Protein 5DMV (pdb70)

Secondary structure (DSSP, 8-state):
--HHHHHHHHHHHHHT-TTSSSS--GGGGB-GGG--S--EEEEEEETTTTEEEEEETTS-EEEEETTS-EEEE-TTSSEEEEE-TTS--EEEESTT--GGGHHHHHHHHHHHHHHHHS---TTTT--PPS----SS---EEEEEE-SSEEEEEETTS-EEEEETTT--EEEEETTTTEEEEE-TT--EEEEEHHHHHHH---HHHHHHHHHHHHHHHHHHHTT-SS-TT-/--B-------

Nearest PDB structures (foldseek):
  5dmv-assembly1_C  TM=1.004E+00  e=1.466E-44  Mus musculus
  4o56-assembly1_A  TM=9.670E-01  e=1.792E-39  Homo sapiens
  4dfw-assembly1_A  TM=9.869E-01  e=1.059E-38  Homo sapiens
  4e9d-assembly1_A  TM=9.774E-01  e=4.740E-38  Homo sapiens
  5j19-assembly1_A  TM=9.761E-01  e=1.439E-37  Homo sapiens

Radius of gyration: 18.11 Å; Cα contacts (8 Å, |Δi|>4): 453; chains: 2; bounding box: 36×45×62 Å

Foldseek 3Di:
DCLVLLLVLLVLLLVLQLAPDPAFDQVVQFDQVPDDLKDWFDWDAPQVAFAIKTAILQGKIKGCGNQRKIWIGDPVRWWIWIAGNVGPIDIGTPVPDDPVCVVVVVVNVVSSVVCVPDHDGQPNPDDDDDDPPDDVDWTFNDWDDDPFWIWTATPQGWIKIAGDPQRKIWIAHSVQCKIWIQGSVRDITIGRSVVSSVRGDHPVVSVVSVVVSVVSVVVCPACHDVDNVD/DPDDDDDDDD

Sequence (240 aa):
CHLSDLLQQLTSSVNASKPSERGLVRQEEAEDPACIPIFWVSKWVDYSDKYGLGYQLCDNSVGVLFNDSTRLILYNDGDSLQYIERDGTESYLTVSSHPNSLMKKITLLNYFRNYMSEHLLKAGANITPREGDELARLPYLRTWFRTRSAIILHLSNGTVQINFFQDHTKLILCPLMAAVTYINEKRDFQTYRLSLLEEYGCCKELASRLRYARTMVDKLLSSRSASNRLKLVTSIKTDVV

B-factor: mean 38.05, std 12.28, range [13.3, 100.35]

Solvent-accessible surface area: 12530 Å² total

Structure (mmCIF, N/CA/C/O backbone):
data_5DMV
#
_entry.id   5DMV
#
_cell.length_a   35.627
_cell.length_b   63.329
_cell.length_c   56.831
_cell.angle_alpha   90.00
_cell.angle_beta   97.20
_cell.angle_gamma   90.00
#
_symmetry.space_group_name_H-M   'P 1 21 1'
#
loop_
_entity.id
_entity.type
_entity.pdbx_description
1 polymer 'Serine/threonine-protein kinase PLK1'
2 polymer 'F-box only protein 43'
3 non-polymer 'NICKEL (II) ION'
4 water water
#
loop_
_atom_site.group_PDB
_atom_site.id
_atom_site.type_symbol
_atom_site.label_atom_id
_atom_site.label_alt_id
_atom_site.label_comp_id
_atom_site.label_asym_id
_atom_site.label_entity_id
_atom_site.label_seq_id
_atom_site.pdbx_PDB_ins_code
_atom_site.Cartn_x
_atom_site.Cartn_y
_atom_site.Cartn_z
_atom_site.occupancy
_atom_site.B_iso_or_equiv
_atom_site.auth_seq_id
_atom_site.auth_comp_id
_atom_site.auth_asym_id
_atom_site.auth_atom_id
_atom_site.pdbx_PDB_model_num
ATOM 1 N N . CYS A 1 6 ? 121.420 -54.691 21.322 1.00 38.07 372 CYS C N 1
ATOM 2 C CA . CYS A 1 6 ? 121.721 -53.268 21.558 1.00 53.39 372 CYS C CA 1
ATOM 3 C C . CYS A 1 6 ? 122.767 -52.843 20.537 1.00 52.34 372 CYS C C 1
ATOM 4 O O . CYS A 1 6 ? 123.436 -51.814 20.671 1.00 50.67 372 CYS C O 1
ATOM 7 N N . HIS A 1 7 ? 122.861 -53.667 19.498 1.00 47.63 373 HIS C N 1
ATOM 8 C CA . HIS A 1 7 ? 123.663 -53.404 18.325 1.00 43.32 373 HIS C CA 1
ATOM 9 C C . HIS A 1 7 ? 122.631 -53.235 17.200 1.00 45.57 373 HIS C C 1
ATOM 10 O O . HIS A 1 7 ? 122.917 -53.346 16.001 1.00 40.62 373 HIS C O 1
ATOM 17 N N . LEU A 1 8 ? 121.427 -52.884 17.629 1.00 41.82 374 LEU C N 1
ATOM 18 C CA . LEU A 1 8 ? 120.277 -52.722 16.758 1.00 43.18 374 LEU C CA 1
ATOM 19 C C . LEU A 1 8 ? 120.480 -51.587 15.781 1.00 39.82 374 LEU C C 1
ATOM 20 O O . LEU A 1 8 ? 120.055 -51.673 14.631 1.00 44.89 374 LEU C O 1
ATOM 25 N N . SER A 1 9 ? 121.105 -50.514 16.244 1.00 35.39 375 SER C N 1
ATOM 26 C CA . SER A 1 9 ? 121.357 -49.370 15.384 1.00 39.87 375 SER C CA 1
ATOM 27 C C . SER A 1 9 ? 122.272 -49.662 14.201 1.00 42.15 375 SER C C 1
ATOM 28 O O . SER A 1 9 ? 122.005 -49.231 13.081 1.00 38.89 375 SER C O 1
ATOM 31 N N . ASP A 1 10 ? 123.334 -50.418 14.445 1.00 42.35 376 ASP C N 1
ATOM 32 C CA . ASP A 1 10 ? 124.237 -50.834 13.383 1.00 38.41 376 ASP C CA 1
ATOM 33 C C . ASP A 1 10 ? 123.501 -51.747 12.384 1.00 38.38 376 ASP C C 1
ATOM 34 O O . ASP A 1 10 ? 123.680 -51.600 11.180 1.00 41.82 376 ASP C O 1
ATOM 39 N N . LEU A 1 11 ? 122.654 -52.654 12.885 1.00 36.18 377 LEU C N 1
ATOM 40 C CA . LEU A 1 11 ? 121.892 -53.577 12.042 1.00 34.46 377 LEU C CA 1
ATOM 41 C C . LEU A 1 11 ? 120.959 -52.860 11.102 1.00 40.10 377 LEU C C 1
ATOM 42 O O . LEU A 1 11 ? 120.833 -53.233 9.933 1.00 33.65 377 LEU C O 1
ATOM 47 N N . LEU A 1 12 ? 120.310 -51.838 11.636 1.00 38.80 378 LEU C N 1
ATOM 48 C CA . LEU A 1 12 ? 119.399 -51.001 10.882 1.00 38.50 378 LEU C CA 1
ATOM 49 C C . LEU A 1 12 ? 120.195 -50.322 9.759 1.00 38.84 378 LEU C C 1
ATOM 50 O O . LEU A 1 12 ? 119.746 -50.232 8.621 1.00 45.91 378 LEU C O 1
ATOM 55 N N . GLN A 1 13 ? 121.378 -49.826 10.100 1.00 38.82 379 GLN C N 1
ATOM 56 C CA . GLN A 1 13 ? 122.249 -49.161 9.135 1.00 43.98 379 GLN C CA 1
ATOM 57 C C . GLN A 1 13 ? 122.663 -50.171 8.038 1.00 42.57 379 GLN C C 1
ATOM 58 O O . GLN A 1 13 ? 122.735 -49.819 6.852 1.00 38.03 379 GLN C O 1
ATOM 61 N N . GLN A 1 14 ? 122.980 -51.401 8.445 1.00 40.53 380 GLN C N 1
ATOM 62 C CA . GLN A 1 14 ? 123.332 -52.481 7.513 1.00 35.82 380 GLN C CA 1
ATOM 63 C C . GLN A 1 14 ? 122.178 -52.909 6.582 1.00 36.63 380 GLN C C 1
ATOM 64 O O . GLN A 1 14 ? 122.363 -53.095 5.379 1.00 40.97 380 GLN C O 1
ATOM 70 N N . LEU A 1 15 ? 120.986 -53.085 7.152 1.00 39.24 381 LEU C N 1
ATOM 71 C CA . LEU A 1 15 ? 119.801 -53.481 6.380 1.00 34.77 381 LEU C CA 1
ATOM 72 C C . LEU A 1 15 ? 119.361 -52.385 5.432 1.00 36.21 381 LEU C C 1
ATOM 73 O O . LEU A 1 15 ? 118.920 -52.666 4.336 1.00 38.37 381 LEU C O 1
ATOM 78 N N . THR A 1 16 ? 119.415 -51.145 5.890 1.00 35.17 382 THR C N 1
ATOM 79 C CA . THR A 1 16 ? 119.069 -50.011 5.055 1.00 38.60 382 THR C CA 1
ATOM 80 C C . THR A 1 16 ? 119.987 -50.005 3.837 1.00 40.26 382 THR C C 1
ATOM 81 O O . THR A 1 16 ? 119.543 -49.798 2.715 1.00 43.32 382 THR C O 1
ATOM 85 N N . SER A 1 17 ? 121.269 -50.249 4.063 1.00 38.93 383 SER C N 1
ATOM 86 C CA A SER A 1 17 ? 122.267 -50.253 2.996 0.73 39.32 383 SER C CA 1
ATOM 87 C CA B SER A 1 17 ? 122.240 -50.231 2.980 0.27 38.69 383 SER C CA 1
ATOM 88 C C . SER A 1 17 ? 121.960 -51.300 1.930 1.00 41.18 383 SER C C 1
ATOM 89 O O . SER A 1 17 ? 121.898 -50.994 0.745 1.00 38.21 383 SER C O 1
ATOM 94 N N . VAL A 1 18 ? 121.722 -52.536 2.367 1.00 43.91 384 VAL C N 1
ATOM 95 C CA . VAL A 1 18 ? 121.451 -53.625 1.433 1.00 37.33 384 VAL C CA 1
ATOM 96 C C . VAL A 1 18 ? 120.135 -53.404 0.725 1.00 39.81 384 VAL C 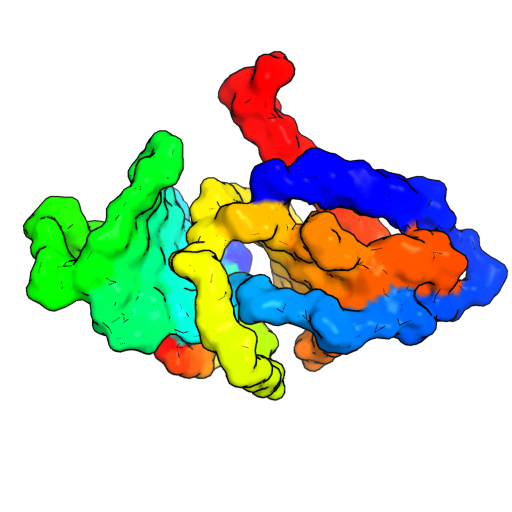C 1
ATOM 97 O O . VAL A 1 18 ? 120.032 -53.582 -0.492 1.00 42.41 384 VAL C O 1
ATOM 101 N N . ASN A 1 19 ? 119.111 -53.016 1.461 1.00 37.49 385 ASN C N 1
ATOM 102 C CA . ASN A 1 19 ? 117.847 -52.796 0.794 1.00 40.61 385 ASN C CA 1
ATOM 103 C C . ASN A 1 19 ? 117.903 -51.641 -0.217 1.00 40.70 385 ASN C C 1
ATOM 104 O O . ASN A 1 19 ? 117.317 -51.740 -1.264 1.00 45.89 385 ASN C O 1
ATOM 109 N N . ALA A 1 20 ? 118.627 -50.570 0.082 1.00 38.71 386 ALA C N 1
ATOM 110 C CA . ALA A 1 20 ? 118.712 -49.440 -0.834 1.00 37.14 386 ALA C CA 1
ATOM 111 C C . ALA A 1 20 ? 119.501 -49.793 -2.097 1.00 49.25 386 ALA C C 1
ATOM 112 O O . ALA A 1 20 ? 119.395 -49.092 -3.100 1.00 54.81 386 ALA C O 1
ATOM 114 N N . SER A 1 21 ? 120.315 -50.847 -2.052 1.00 47.04 387 SER C N 1
ATOM 115 C CA . SER A 1 21 ? 121.092 -51.250 -3.238 1.00 45.65 387 SER C CA 1
ATOM 116 C C . SER A 1 21 ? 120.278 -52.080 -4.240 1.00 48.40 387 SER C C 1
ATOM 117 O O . SER A 1 21 ? 120.742 -52.382 -5.330 1.00 47.83 387 SER C O 1
ATOM 120 N N . LYS A 1 22 ? 119.041 -52.413 -3.888 1.00 45.90 388 LYS C N 1
ATOM 121 C CA . LYS A 1 22 ? 118.210 -53.218 -4.796 1.00 49.91 388 LYS C CA 1
ATOM 122 C C . LYS A 1 22 ? 118.872 -54.493 -5.346 1.00 52.33 388 LYS C C 1
ATOM 123 O O . LYS A 1 22 ? 119.008 -54.674 -6.559 1.00 49.77 388 LYS C O 1
ATOM 129 N N . PRO A 1 23 ? 119.258 -55.402 -4.416 1.00 51.54 389 PRO C N 1
ATOM 130 C CA . PRO A 1 23 ? 120.085 -56.612 -4.566 1.00 50.11 389 PRO C CA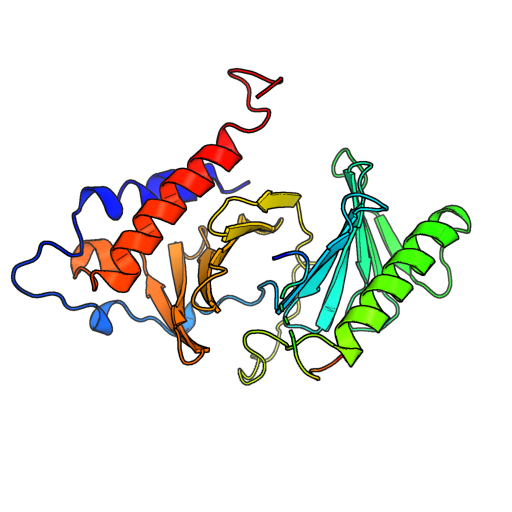 1
ATOM 131 C C . PRO A 1 23 ? 119.423 -57.564 -5.578 1.00 49.51 389 PRO C C 1
ATOM 132 O O . PRO A 1 23 ? 120.073 -58.408 -6.188 1.00 49.47 389 PRO C O 1
ATOM 136 N N . SER A 1 24 ? 118.126 -57.389 -5.792 1.00 50.84 390 SER C N 1
ATOM 137 C CA . SER A 1 24 ? 117.386 -58.295 -6.653 1.00 49.70 390 SER C CA 1
ATOM 138 C C . SER A 1 24 ? 117.171 -57.667 -8.025 1.00 45.13 390 SER C C 1
ATOM 139 O O . SER A 1 24 ? 116.578 -58.270 -8.912 1.00 46.14 390 SER C O 1
ATOM 142 N N . GLU A 1 25 ? 117.687 -56.457 -8.194 1.00 51.81 391 GLU C N 1
ATOM 143 C CA . GLU A 1 25 ? 117.440 -55.645 -9.377 1.00 56.29 391 GLU C CA 1
ATOM 144 C C . GLU A 1 25 ? 118.846 -55.453 -10.014 1.00 52.05 391 GLU C C 1
ATOM 145 O O . GLU A 1 25 ? 119.405 -54.353 -10.070 1.00 50.34 391 GLU C O 1
ATOM 151 N N . ARG A 1 26 ? 119.413 -56.559 -10.478 1.00 45.41 392 ARG C N 1
ATOM 152 C CA . ARG A 1 26 ? 120.746 -56.555 -11.048 1.00 46.93 392 ARG C CA 1
ATOM 153 C C . ARG A 1 26 ? 120.778 -57.109 -12.455 1.00 44.61 392 ARG C C 1
ATOM 154 O O . ARG A 1 26 ? 119.780 -57.626 -12.960 1.00 47.48 392 ARG C O 1
ATOM 162 N N . GLY A 1 27 ? 121.947 -57.025 -13.074 1.00 44.18 393 GLY C N 1
ATOM 163 C CA . GLY A 1 27 ? 122.091 -57.479 -14.435 1.00 39.82 393 GLY C CA 1
ATOM 164 C C . GLY A 1 27 ? 122.208 -58.951 -14.152 1.00 39.75 393 GLY C C 1
ATOM 165 O O . GLY A 1 27 ? 121.402 -59.738 -14.637 1.00 41.38 393 GLY C O 1
ATOM 166 N N . LEU A 1 28 ? 123.203 -59.334 -13.356 1.00 37.05 394 LEU C N 1
ATOM 167 C CA . LEU A 1 28 ? 123.307 -60.734 -12.991 1.00 35.27 394 LEU C CA 1
ATOM 168 C C . LEU A 1 28 ? 123.401 -60.863 -11.473 1.00 40.12 394 LEU C C 1
ATOM 169 O O . LEU A 1 28 ? 124.332 -60.363 -10.850 1.00 31.52 394 LEU C O 1
ATOM 174 N N . VAL A 1 29 ? 122.446 -61.587 -10.897 1.00 43.44 395 VAL C N 1
ATOM 175 C CA . VAL A 1 29 ? 122.429 -61.873 -9.476 1.00 31.02 395 VAL C CA 1
ATOM 176 C C . VAL A 1 29 ? 123.399 -63.012 -9.138 1.00 37.78 395 VAL C C 1
ATOM 177 O O . VAL A 1 29 ? 123.262 -64.124 -9.657 1.00 33.77 395 VAL C O 1
ATOM 181 N N . ARG A 1 30 ? 124.345 -62.745 -8.239 1.00 36.52 396 ARG C N 1
ATOM 182 C CA . ARG A 1 30 ? 125.339 -63.741 -7.843 1.00 37.62 396 ARG C CA 1
ATOM 183 C C . ARG A 1 30 ? 125.331 -64.102 -6.365 1.00 38.82 396 ARG C C 1
ATOM 184 O O . ARG A 1 30 ? 126.365 -64.066 -5.699 1.00 44.38 396 ARG C O 1
ATOM 192 N N . GLN A 1 31 ? 124.155 -64.427 -5.866 1.00 34.96 397 GLN C N 1
ATOM 193 C CA . GLN A 1 31 ? 123.946 -64.696 -4.464 1.00 39.93 397 GLN C CA 1
ATOM 194 C C . GLN A 1 31 ? 124.936 -65.728 -3.920 1.00 36.67 397 GLN C C 1
ATOM 195 O O . GLN A 1 31 ? 125.440 -65.573 -2.815 1.00 38.25 397 GLN C O 1
ATOM 201 N N . GLU A 1 32 ? 125.270 -66.740 -4.715 1.00 39.95 398 GLU C N 1
ATOM 202 C CA . GLU A 1 32 ? 126.175 -67.788 -4.241 1.00 41.23 398 GLU C CA 1
ATOM 203 C C . GLU A 1 32 ? 127.540 -67.230 -3.813 1.00 41.46 398 GLU C C 1
ATOM 204 O O . GLU A 1 32 ? 128.174 -67.762 -2.900 1.00 47.67 398 GLU C O 1
ATOM 206 N N . GLU A 1 33 ? 128.002 -66.161 -4.443 1.00 38.27 399 GLU C N 1
ATOM 207 C CA . GLU A 1 33 ? 129.301 -65.605 -4.060 1.00 44.61 399 GLU C CA 1
ATOM 208 C C . GLU A 1 33 ? 129.265 -64.858 -2.722 1.00 45.35 399 GLU C C 1
ATOM 209 O O . GLU A 1 33 ? 130.297 -64.453 -2.202 1.00 47.66 399 GLU C O 1
ATOM 215 N N . ALA A 1 34 ? 128.076 -64.639 -2.180 1.00 45.56 400 ALA C N 1
ATOM 216 C CA . ALA A 1 34 ? 127.950 -63.968 -0.894 1.00 34.75 400 ALA C CA 1
ATOM 217 C C . ALA A 1 34 ? 127.912 -64.980 0.236 1.00 34.64 400 ALA C C 1
ATOM 218 O O . ALA A 1 34 ? 127.902 -64.600 1.397 1.00 34.90 400 ALA C O 1
ATOM 220 N N . GLU A 1 35 ? 127.875 -66.270 -0.077 1.00 34.11 401 GLU C N 1
ATOM 221 C CA . GLU A 1 35 ? 127.855 -67.226 1.005 1.00 30.16 401 GLU C CA 1
ATOM 222 C C . GLU A 1 35 ? 129.150 -67.205 1.761 1.00 39.14 401 GLU C C 1
ATOM 223 O O . GLU A 1 35 ? 130.229 -67.180 1.166 1.00 46.56 401 GLU C O 1
ATOM 229 N N . ASP A 1 36 ? 129.037 -67.248 3.083 1.00 44.31 402 ASP C N 1
ATOM 230 C CA . ASP A 1 36 ? 130.193 -67.385 3.949 1.00 41.39 402 ASP C CA 1
ATOM 231 C C . ASP A 1 36 ? 129.813 -68.275 5.102 1.00 46.10 402 ASP C C 1
ATOM 232 O O . ASP A 1 36 ? 129.275 -67.796 6.089 1.00 49.38 402 ASP C O 1
ATOM 237 N N . PRO A 1 37 ? 130.131 -69.569 4.999 1.00 49.85 403 PRO C N 1
ATOM 238 C CA . PRO A 1 37 ? 129.773 -70.556 6.026 1.00 51.06 403 PRO C CA 1
ATOM 239 C C . PRO A 1 37 ? 130.487 -70.347 7.377 1.00 52.12 403 PRO C C 1
ATOM 240 O O . PRO A 1 37 ? 130.046 -70.898 8.383 1.00 50.69 403 PRO C O 1
ATOM 244 N N . ALA A 1 38 ? 131.564 -69.563 7.386 1.00 49.59 404 ALA C N 1
ATOM 245 C CA . ALA A 1 38 ? 132.315 -69.248 8.605 1.00 51.76 404 ALA C CA 1
ATOM 246 C C . ALA A 1 38 ? 131.577 -68.276 9.524 1.00 55.89 404 ALA C C 1
ATOM 247 O O . ALA A 1 38 ? 131.971 -68.068 10.677 1.00 53.03 404 ALA C O 1
ATOM 249 N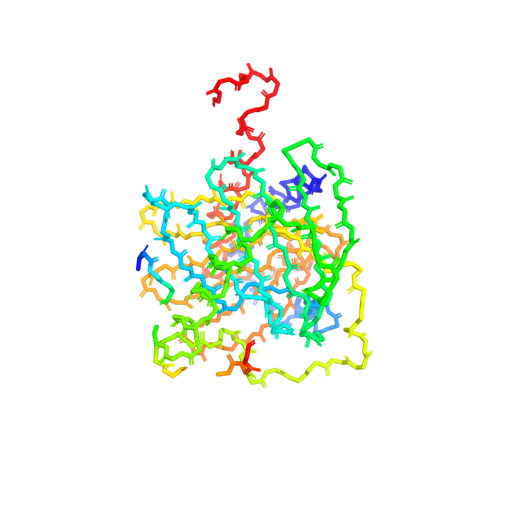 N . CYS A 1 39 ? 130.527 -67.659 8.996 1.00 53.21 405 CYS C N 1
ATOM 250 C CA . CYS A 1 39 ? 129.761 -66.661 9.731 1.00 47.91 405 CYS C CA 1
ATOM 251 C C . CYS A 1 39 ? 128.514 -67.246 10.386 1.00 44.98 405 CYS C C 1
ATOM 252 O O . CYS A 1 39 ? 127.667 -66.483 10.847 1.00 41.05 405 CYS C O 1
ATOM 255 N N . ILE A 1 40 ? 128.340 -68.569 10.333 1.00 44.15 406 ILE C N 1
ATOM 256 C CA . ILE A 1 40 ? 127.187 -69.192 10.988 1.00 42.30 406 ILE C CA 1
ATOM 257 C C . ILE A 1 40 ? 127.117 -68.769 12.467 1.00 42.94 406 ILE C C 1
ATOM 258 O O . ILE A 1 40 ? 128.123 -68.821 13.172 1.00 42.98 406 ILE C O 1
ATOM 263 N N . PRO A 1 41 ? 125.919 -68.391 12.947 1.00 43.77 407 PRO C N 1
ATOM 264 C CA . PRO A 1 41 ? 125.743 -67.972 14.344 1.00 35.06 407 PRO C CA 1
ATOM 265 C C . PRO A 1 41 ? 125.986 -69.129 15.287 1.00 32.79 407 PRO C C 1
ATOM 266 O O . PRO A 1 41 ? 125.779 -70.281 14.924 1.00 33.23 407 PRO C O 1
ATOM 270 N N . ILE A 1 42 ? 126.396 -68.815 16.502 1.00 34.59 408 ILE C N 1
ATOM 271 C CA . ILE A 1 42 ? 126.541 -69.814 17.537 1.00 33.65 408 ILE C CA 1
ATOM 272 C C . ILE A 1 42 ? 125.186 -70.094 18.121 1.00 33.20 408 ILE C C 1
ATOM 273 O O . ILE A 1 42 ? 124.842 -71.252 18.344 1.00 30.83 408 ILE C O 1
ATOM 278 N N . PHE A 1 43 ? 124.360 -69.055 18.219 1.00 34.40 409 PHE C N 1
ATOM 279 C CA . PHE A 1 43 ? 123.083 -69.217 18.879 1.00 34.40 409 PHE C CA 1
ATOM 280 C C . PHE A 1 43 ? 121.935 -68.698 18.008 1.00 31.93 409 PHE C C 1
ATOM 281 O O . PHE A 1 43 ? 122.056 -67.716 17.267 1.00 29.55 409 PHE C O 1
ATOM 289 N N . TRP A 1 44 ? 120.816 -69.403 18.108 1.00 29.49 410 TRP C N 1
ATOM 290 C CA . TRP A 1 44 ? 119.537 -68.952 17.588 1.00 31.25 410 TRP C CA 1
ATOM 291 C C . TRP A 1 44 ? 118.458 -69.638 18.407 1.00 30.21 410 TRP C C 1
ATOM 292 O O . TRP A 1 44 ? 118.779 -70.548 19.179 1.00 25.08 410 TRP C O 1
ATOM 303 N N . VAL A 1 45 ? 117.205 -69.201 18.241 1.00 23.43 411 VAL C N 1
ATOM 304 C CA . VAL A 1 45 ? 116.083 -69.787 18.944 1.00 16.84 411 VAL C CA 1
ATOM 305 C C . VAL A 1 45 ? 115.543 -71.010 18.217 1.00 24.37 411 VAL C C 1
ATOM 306 O O . VAL A 1 45 ? 115.103 -70.908 17.072 1.00 23.73 411 VAL C O 1
ATOM 310 N N . SER A 1 46 ? 115.626 -72.171 18.861 1.00 22.38 412 SER C N 1
ATOM 311 C CA . SER A 1 46 ? 115.176 -73.439 18.269 1.00 23.48 412 SER C CA 1
ATOM 312 C C . SER A 1 46 ? 113.685 -73.789 18.558 1.00 21.45 412 SER C C 1
ATOM 313 O O . SER A 1 46 ? 113.027 -74.471 17.755 1.00 22.89 412 SER C O 1
ATOM 316 N N . LYS A 1 47 ? 113.162 -73.311 19.685 1.00 21.83 413 LYS C N 1
ATOM 317 C CA . LYS A 1 47 ? 111.770 -73.535 20.077 1.00 23.52 413 LYS C CA 1
ATOM 318 C C . LYS A 1 47 ? 111.217 -72.368 20.871 1.00 23.08 413 LYS C C 1
ATOM 319 O O . LYS A 1 47 ? 111.958 -71.721 21.590 1.00 21.60 413 LYS C O 1
ATOM 325 N N . TRP A 1 48 ? 109.902 -72.144 20.773 1.00 17.42 414 TRP C N 1
ATOM 326 C CA . TRP A 1 48 ? 109.238 -71.146 21.583 1.00 17.54 414 TRP C CA 1
ATOM 327 C C . TRP A 1 48 ? 107.778 -71.493 21.893 1.00 26.52 414 TRP C C 1
ATOM 328 O O . TRP A 1 48 ? 107.113 -72.231 21.161 1.00 25.97 414 TRP C O 1
ATOM 339 N N . VAL A 1 49 ? 107.287 -70.967 23.008 1.00 24.07 415 VAL C N 1
ATOM 340 C CA . VAL A 1 49 ? 105.913 -71.180 23.428 1.00 22.60 415 VAL C CA 1
ATOM 341 C C . VAL A 1 49 ? 105.380 -69.850 23.898 1.00 23.16 415 VAL C C 1
ATOM 342 O O . VAL A 1 49 ? 105.860 -69.293 24.856 1.00 24.78 415 VAL C O 1
ATOM 346 N N . ASP A 1 50 ? 104.372 -69.340 23.229 1.00 26.40 416 ASP C N 1
ATOM 347 C CA . ASP A 1 50 ? 103.799 -68.090 23.654 1.00 23.85 416 ASP C CA 1
ATOM 348 C C . ASP A 1 50 ? 102.666 -68.367 24.623 1.00 27.95 416 ASP C C 1
ATOM 349 O O . ASP A 1 50 ? 101.541 -68.606 24.222 1.00 25.93 416 ASP C O 1
ATOM 354 N N . TYR A 1 51 ? 102.980 -68.234 25.905 1.00 28.72 417 TYR C N 1
ATOM 355 C CA . TYR A 1 51 ? 101.999 -68.337 26.957 1.00 28.34 417 TYR C CA 1
ATOM 356 C C . TYR A 1 51 ? 101.924 -66.930 27.550 1.00 27.44 417 TYR C C 1
ATOM 357 O O . TYR A 1 51 ? 101.877 -66.765 28.727 1.00 29.27 417 TYR C O 1
ATOM 366 N N . SER A 1 52 ? 101.941 -65.897 26.721 1.00 30.66 418 SER C N 1
ATOM 367 C CA . SER A 1 52 ? 101.984 -64.592 27.307 1.00 31.75 418 SER C CA 1
ATOM 368 C C . SER A 1 52 ? 100.694 -64.194 28.024 1.00 34.23 418 SER C C 1
ATOM 369 O O . SER A 1 52 ? 100.719 -63.193 28.727 1.00 40.52 418 SER C O 1
ATOM 372 N N . ASP A 1 53 ? 99.569 -64.900 27.850 1.00 39.10 419 ASP C N 1
ATOM 373 C CA . ASP A 1 53 ? 98.399 -64.566 28.684 1.00 41.81 419 ASP C CA 1
ATOM 374 C C . ASP A 1 53 ? 98.664 -64.855 30.117 1.00 40.05 419 ASP C C 1
ATOM 375 O O . ASP A 1 53 ? 98.135 -64.212 31.059 1.00 43.41 419 ASP C O 1
ATOM 380 N N . LYS A 1 54 ? 99.472 -65.893 30.263 1.00 44.32 420 LYS C N 1
ATOM 381 C CA . LYS A 1 54 ? 99.788 -66.340 31.575 1.00 45.11 420 LYS C CA 1
ATOM 382 C C . LYS A 1 54 ? 101.260 -66.698 31.807 1.00 43.55 420 LYS C C 1
ATOM 383 O O . LYS A 1 54 ? 101.753 -67.575 31.096 1.00 43.28 420 LYS C O 1
ATOM 389 N N . TYR A 1 55 ? 102.011 -65.987 32.618 1.00 36.88 421 TYR C N 1
ATOM 390 C CA . TYR A 1 55 ? 103.446 -66.138 32.812 1.00 38.74 421 TYR C CA 1
ATOM 391 C C . TYR A 1 55 ? 104.472 -65.566 31.802 1.00 34.84 421 TYR C C 1
ATOM 392 O O . TYR A 1 55 ? 105.333 -64.775 32.202 1.00 32.84 421 TYR C O 1
ATOM 401 N N . GLY A 1 56 ? 104.380 -65.872 30.500 1.00 33.41 422 GLY C N 1
ATOM 402 C CA . GLY A 1 56 ? 105.379 -65.318 29.582 1.00 27.36 422 GLY C CA 1
ATOM 403 C C . GLY A 1 56 ? 105.700 -66.119 28.323 1.00 26.43 422 GLY C C 1
ATOM 404 O O . GLY A 1 56 ? 104.944 -66.981 27.885 1.00 34.51 422 GLY C O 1
ATOM 405 N N . LEU A 1 57 ? 106.866 -65.829 27.749 1.00 26.70 423 LEU C N 1
ATOM 406 C CA . LEU A 1 57 ? 107.336 -66.459 26.517 1.00 20.67 423 LEU C CA 1
ATOM 407 C C . LEU A 1 57 ? 108.465 -67.424 26.823 1.00 20.54 423 LEU C C 1
ATOM 408 O O . LEU A 1 57 ? 109.540 -67.011 27.260 1.00 27.15 423 LEU C O 1
ATOM 413 N N . GLY A 1 58 ? 108.254 -68.713 26.589 1.00 18.74 424 GLY C N 1
ATOM 414 C CA . GLY A 1 58 ? 109.331 -69.669 26.803 1.00 17.75 424 GLY C CA 1
ATOM 415 C C . GLY A 1 58 ? 110.030 -70.045 25.522 1.00 25.42 424 GLY C C 1
ATOM 416 O O . GLY A 1 58 ? 109.413 -70.057 24.445 1.00 22.30 424 GLY C O 1
ATOM 417 N N . TYR A 1 59 ? 111.334 -70.271 25.602 1.00 26.66 425 TYR C N 1
ATOM 418 C CA . TYR A 1 59 ? 112.099 -70.622 24.399 1.00 20.48 425 TYR C CA 1
ATOM 419 C C . TYR A 1 59 ? 113.299 -71.516 24.709 1.00 20.25 425 TYR C C 1
ATOM 420 O O . TYR A 1 59 ? 113.832 -71.507 25.804 1.00 23.31 425 TYR C O 1
ATOM 429 N N . GLN A 1 60 ? 113.749 -72.241 23.706 1.00 24.18 426 GLN C N 1
ATOM 430 C CA . GLN A 1 60 ? 114.959 -73.052 23.756 1.00 22.29 426 GLN C CA 1
ATOM 431 C C . GLN A 1 60 ? 115.922 -72.524 22.763 1.00 25.34 426 GLN C C 1
ATOM 432 O O . GLN A 1 60 ? 115.506 -72.099 21.684 1.00 25.57 426 GLN C O 1
ATOM 438 N N . LEU A 1 61 ? 117.189 -72.436 23.161 1.00 28.04 427 LEU C N 1
ATOM 439 C CA . LEU A 1 61 ? 118.249 -72.100 22.223 1.00 24.88 427 LEU C CA 1
ATOM 440 C C . LEU A 1 61 ? 118.823 -73.391 21.643 1.00 23.69 427 LEU C C 1
ATOM 441 O O . LEU A 1 61 ? 118.701 -74.466 22.241 1.00 23.57 427 LEU C O 1
ATOM 446 N N . CYS A 1 62 ? 119.505 -73.260 20.512 1.00 20.26 428 CYS C N 1
ATOM 447 C CA . CYS A 1 62 ? 119.998 -74.406 19.756 1.00 26.92 428 CYS C CA 1
ATOM 448 C C . CYS A 1 62 ? 121.006 -75.284 20.505 1.00 29.13 428 CYS C C 1
ATOM 449 O O . CYS A 1 62 ? 121.212 -76.447 20.153 1.00 34.30 428 CYS C O 1
ATOM 452 N N . ASP A 1 63 ? 121.589 -74.736 21.564 1.00 26.75 429 ASP C N 1
ATOM 453 C CA . ASP A 1 63 ? 122.538 -75.462 22.409 1.00 29.81 429 ASP C CA 1
ATOM 454 C C . ASP A 1 63 ? 121.791 -76.194 23.556 1.00 31.38 429 ASP C C 1
ATOM 455 O O . ASP A 1 63 ? 122.402 -76.546 24.561 1.00 29.19 429 ASP C O 1
ATOM 460 N N . ASN A 1 64 ? 120.465 -76.278 23.456 1.00 31.70 430 ASN C N 1
ATOM 461 C CA . ASN A 1 64 ? 119.602 -76.939 24.441 1.00 31.67 430 ASN C CA 1
ATOM 462 C C . ASN A 1 64 ? 119.379 -76.218 25.756 1.00 30.15 430 ASN C C 1
ATOM 463 O O . ASN A 1 64 ? 118.697 -76.729 26.631 1.00 32.48 430 ASN C O 1
ATOM 468 N N . SER A 1 65 ? 119.878 -75.007 25.887 1.00 30.62 431 SER C N 1
ATOM 469 C CA . SER A 1 65 ? 119.523 -74.225 27.044 1.00 27.79 431 SER C CA 1
ATOM 470 C C . SER A 1 65 ? 118.100 -73.710 26.889 1.00 26.59 431 SER C C 1
ATOM 471 O O . SER A 1 65 ? 117.616 -73.596 25.789 1.00 26.23 431 SER C O 1
ATOM 474 N N . VAL A 1 66 ? 117.448 -73.335 27.984 1.00 28.58 432 VAL C N 1
ATOM 475 C CA . VAL A 1 66 ? 116.074 -72.858 27.878 1.00 22.07 432 VAL C CA 1
ATOM 476 C C . VAL A 1 66 ? 115.940 -71.536 28.624 1.00 23.30 432 VAL C C 1
ATOM 477 O O . VAL A 1 66 ? 116.691 -71.226 29.538 1.00 24.11 432 VAL C O 1
ATOM 481 N N . GLY A 1 67 ? 114.981 -70.742 28.215 1.00 20.10 433 GLY C N 1
ATOM 482 C CA . GLY A 1 67 ? 114.728 -69.489 28.880 1.00 25.03 433 GLY C CA 1
ATOM 483 C C . GLY A 1 67 ? 113.259 -69.154 28.927 1.00 22.88 433 GLY C C 1
ATOM 484 O O . GLY A 1 67 ? 112.472 -69.787 28.234 1.00 24.06 433 GLY C O 1
ATOM 485 N N . VAL A 1 68 ? 112.892 -68.233 29.815 1.00 24.23 434 VAL C N 1
ATOM 486 C CA . VAL A 1 68 ? 111.543 -67.649 29.864 1.00 20.71 434 VAL C CA 1
ATOM 487 C C . VAL A 1 68 ? 111.669 -66.153 30.046 1.00 20.69 434 VAL C C 1
ATOM 488 O O . VAL A 1 68 ? 112.420 -65.708 30.892 1.00 21.85 434 VAL C O 1
ATOM 492 N N . LEU A 1 69 ? 110.976 -65.376 29.222 1.00 21.80 435 LEU C N 1
ATOM 493 C CA . LEU A 1 69 ? 110.820 -63.960 29.494 1.00 18.49 435 LEU C CA 1
ATOM 494 C C . LEU A 1 69 ? 109.444 -63.820 30.113 1.00 23.18 435 LEU C C 1
ATOM 495 O O . LEU A 1 69 ? 108.422 -63.836 29.431 1.00 26.30 435 LEU C O 1
ATOM 500 N N . PHE A 1 70 ? 109.420 -63.650 31.422 1.00 22.47 436 PHE C N 1
ATOM 501 C CA . PHE A 1 70 ? 108.162 -63.603 32.115 1.00 26.80 436 PHE C CA 1
ATOM 502 C C . PHE A 1 70 ? 107.515 -62.277 31.820 1.00 31.86 436 PHE C C 1
ATOM 503 O O . PHE A 1 70 ? 108.157 -61.334 31.339 1.00 28.96 436 PHE C O 1
ATOM 511 N N . ASN A 1 71 ? 106.222 -62.237 32.080 1.00 27.97 437 ASN C N 1
ATOM 512 C CA . ASN A 1 71 ? 105.416 -61.055 31.870 1.00 30.56 437 ASN C CA 1
ATOM 513 C C . ASN A 1 71 ? 105.839 -59.868 32.727 1.00 33.25 437 ASN C C 1
ATOM 514 O O . ASN A 1 71 ? 105.573 -58.719 32.376 1.00 31.88 437 ASN C O 1
ATOM 519 N N . ASP A 1 72 ? 106.556 -60.127 33.817 1.00 33.40 438 ASP C N 1
ATOM 520 C CA . ASP A 1 72 ? 106.979 -59.018 34.654 1.00 35.82 438 ASP C CA 1
ATOM 521 C C . ASP A 1 72 ? 108.334 -58.497 34.165 1.00 29.65 438 ASP C C 1
ATOM 522 O O . ASP A 1 72 ? 108.953 -57.687 34.830 1.00 38.76 438 ASP C O 1
ATOM 527 N N . SER A 1 73 ? 108.730 -58.895 32.957 1.00 33.40 439 SER C N 1
ATOM 528 C CA . SER A 1 73 ? 109.987 -58.457 32.333 1.00 32.54 439 SER C CA 1
ATOM 529 C C . SER A 1 73 ? 111.271 -58.928 33.036 1.00 29.44 439 SER C C 1
ATOM 530 O O . SER A 1 73 ? 112.314 -58.305 32.939 1.00 33.38 439 SER C O 1
ATOM 533 N N . THR A 1 74 ? 111.175 -59.975 33.823 1.00 28.03 440 THR C N 1
ATOM 534 C CA . THR A 1 74 ? 112.369 -60.617 34.328 1.00 32.25 440 THR C CA 1
ATOM 535 C C . THR A 1 74 ? 112.675 -61.822 33.454 1.00 23.02 440 THR C C 1
ATOM 536 O O . THR A 1 74 ? 111.802 -62.325 32.784 1.00 26.14 440 THR C O 1
ATOM 540 N N . ARG A 1 75 ? 113.892 -62.342 33.513 1.00 18.72 441 ARG C N 1
ATOM 541 C CA . ARG A 1 75 ? 114.261 -63.402 32.611 1.00 20.33 441 ARG C CA 1
ATOM 542 C C . ARG A 1 75 ? 114.942 -64.458 33.438 1.00 17.53 441 ARG C C 1
ATOM 543 O O . ARG A 1 75 ? 115.724 -64.151 34.337 1.00 26.58 441 ARG C O 1
ATOM 551 N N . LEU A 1 76 ? 114.660 -65.707 33.126 1.00 13.86 442 LEU C N 1
ATOM 552 C CA . LEU A 1 76 ? 115.315 -66.841 33.768 1.00 20.23 442 LEU C CA 1
ATOM 553 C C . LEU A 1 76 ? 115.866 -67.763 32.736 1.00 26.27 442 LEU C C 1
ATOM 554 O O . LEU A 1 76 ? 115.127 -68.193 31.833 1.00 30.62 442 LEU C O 1
ATOM 559 N N . ILE A 1 77 ? 117.144 -68.097 32.888 1.00 18.62 443 ILE C N 1
ATOM 560 C CA . ILE A 1 77 ? 117.828 -68.945 31.919 1.00 22.56 443 ILE C CA 1
ATOM 561 C C . ILE A 1 77 ? 118.406 -70.209 32.536 1.00 25.32 443 ILE C C 1
ATOM 562 O O . ILE A 1 77 ? 119.014 -70.136 33.598 1.00 34.67 443 ILE C O 1
ATOM 567 N N . LEU A 1 78 ? 118.061 -71.373 32.015 1.00 24.29 444 LEU C N 1
ATOM 568 C CA . LEU A 1 78 ? 118.694 -72.593 32.491 1.00 22.51 444 LEU C CA 1
ATOM 569 C C . LEU A 1 78 ? 119.734 -73.116 31.467 1.00 27.53 444 LEU C C 1
ATOM 570 O O . LEU A 1 78 ? 119.385 -73.427 30.313 1.00 26.20 444 LEU C O 1
ATOM 575 N N . TYR A 1 79 ? 121.013 -73.142 31.850 1.00 30.22 445 TYR C N 1
ATOM 576 C CA . TYR A 1 79 ? 122.055 -73.660 30.953 1.00 25.30 445 TYR C CA 1
ATOM 577 C C . TYR A 1 79 ? 121.904 -75.137 30.729 1.00 28.59 445 TYR C C 1
ATOM 578 O O . TYR A 1 79 ? 121.187 -75.814 31.469 1.00 31.77 445 TYR C O 1
ATOM 587 N N . ASN A 1 80 ? 122.569 -75.615 29.683 1.00 32.20 446 ASN C N 1
ATOM 588 C CA . ASN A 1 80 ? 122.459 -76.994 29.260 1.00 28.46 446 ASN C CA 1
ATOM 589 C C . ASN A 1 80 ? 123.198 -77.939 30.191 1.00 28.47 446 ASN C C 1
ATOM 590 O O . ASN A 1 80 ? 123.158 -79.157 30.020 1.00 30.73 446 ASN C O 1
ATOM 595 N N . ASP A 1 81 ? 123.893 -77.384 31.179 1.00 37.79 447 ASP C N 1
ATOM 596 C CA . ASP A 1 81 ? 124.513 -78.234 32.196 1.00 34.46 447 ASP C CA 1
ATOM 597 C C . ASP A 1 81 ? 123.493 -78.775 33.187 1.00 33.48 447 ASP C C 1
ATOM 598 O O . ASP A 1 81 ? 123.817 -79.603 34.026 1.00 40.29 447 ASP C O 1
ATOM 603 N N . GLY A 1 82 ? 122.269 -78.266 33.131 1.00 36.00 448 GLY C N 1
ATOM 604 C CA . GLY A 1 82 ? 121.215 -78.844 33.934 1.00 37.92 448 GLY C CA 1
ATOM 605 C C . GLY A 1 82 ? 121.240 -78.319 35.345 1.00 36.70 448 GLY C C 1
ATOM 606 O O . GLY A 1 82 ? 120.502 -78.794 36.193 1.00 39.41 448 GLY C O 1
ATOM 607 N N . ASP A 1 83 ? 122.104 -77.345 35.601 1.00 39.51 449 ASP C N 1
ATOM 608 C CA . ASP A 1 83 ? 122.233 -76.830 36.942 1.00 32.83 449 ASP C CA 1
ATOM 609 C C . ASP A 1 83 ? 122.404 -75.324 37.035 1.00 32.74 449 ASP C C 1
ATOM 610 O O . ASP A 1 83 ? 121.904 -74.703 37.961 1.00 41.12 449 ASP C O 1
ATOM 615 N N . SER A 1 84 ? 123.148 -74.741 36.115 1.00 28.96 450 SER C N 1
ATOM 616 C CA . SER A 1 84 ? 123.406 -73.295 36.114 1.00 26.72 450 SER C CA 1
ATOM 617 C C . SER A 1 84 ? 122.211 -72.397 35.725 1.00 28.52 450 SER C C 1
ATOM 618 O O . SER A 1 84 ? 121.500 -72.672 34.749 1.00 26.15 450 SER C O 1
ATOM 621 N N . LEU A 1 85 ? 121.972 -71.342 36.498 1.00 22.68 451 LEU C N 1
ATOM 622 C CA . LEU A 1 85 ? 120.834 -70.477 36.253 1.00 27.13 451 LEU C CA 1
ATOM 623 C C . LEU A 1 85 ? 121.333 -69.073 36.091 1.00 26.61 451 LEU C C 1
ATOM 624 O O . LEU A 1 85 ? 122.257 -68.657 36.789 1.00 32.20 451 LEU C O 1
ATOM 629 N N . GLN A 1 86 ? 120.743 -68.333 35.165 1.00 27.57 452 GLN C N 1
ATOM 630 C CA . GLN A 1 86 ? 120.960 -66.903 35.139 1.00 29.05 452 GLN C CA 1
ATOM 631 C C . GLN A 1 86 ? 119.624 -66.208 35.320 1.00 24.42 452 GLN C C 1
ATOM 632 O O . GLN A 1 86 ? 118.629 -66.562 34.688 1.00 25.52 452 GLN C O 1
ATOM 638 N N . TYR A 1 87 ? 119.573 -65.266 36.235 1.00 22.96 453 TYR C N 1
ATOM 639 C CA . TYR A 1 87 ? 118.360 -64.516 36.385 1.00 24.15 453 TYR C CA 1
ATOM 640 C C . TYR A 1 87 ? 118.719 -63.099 35.992 1.00 21.64 453 TYR C C 1
ATOM 641 O O . TYR A 1 87 ? 119.687 -62.560 36.478 1.00 28.01 453 TYR C O 1
ATOM 650 N N . ILE A 1 88 ? 117.879 -62.466 35.203 1.00 18.10 454 ILE C N 1
ATOM 651 C CA . ILE A 1 88 ? 118.078 -61.102 34.758 1.00 21.15 454 ILE C CA 1
ATOM 652 C C . ILE A 1 88 ? 116.874 -60.324 35.185 1.00 28.92 454 ILE C C 1
ATOM 653 O O . ILE A 1 88 ? 115.748 -60.680 34.843 1.00 31.38 454 ILE C O 1
ATOM 658 N N . GLU A 1 89 ? 117.095 -59.344 36.040 1.00 32.46 455 GLU C N 1
ATOM 659 C CA . GLU A 1 89 ? 116.030 -58.513 36.560 1.00 32.91 455 GLU C CA 1
ATOM 660 C C . GLU A 1 89 ? 115.560 -57.568 35.481 1.00 37.49 455 GLU C C 1
ATOM 661 O O . GLU A 1 89 ? 116.122 -57.538 34.390 1.00 42.10 455 GLU C O 1
ATOM 667 N N . ARG A 1 90 ? 114.544 -56.774 35.792 1.00 40.45 456 ARG C N 1
ATOM 668 C CA . ARG A 1 90 ? 11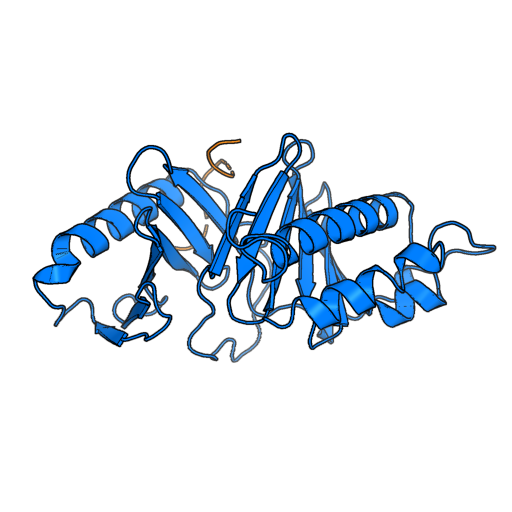4.018 -55.811 34.835 1.00 38.34 456 ARG C CA 1
ATOM 669 C C . ARG A 1 90 ? 115.104 -54.825 34.406 1.00 49.16 456 ARG C C 1
ATOM 670 O O . ARG A 1 90 ? 115.187 -54.456 33.236 1.00 54.11 456 ARG C O 1
ATOM 672 N N . ASP A 1 91 ? 115.910 -54.362 35.354 1.00 49.04 457 ASP C N 1
ATOM 673 C CA . ASP A 1 91 ? 116.954 -53.401 35.030 1.00 48.35 457 ASP C CA 1
ATOM 674 C C . ASP A 1 91 ? 118.176 -54.003 34.346 1.00 50.03 457 ASP C C 1
ATOM 675 O O . ASP A 1 91 ? 119.087 -53.252 33.984 1.00 52.60 457 ASP C O 1
ATOM 680 N N . GLY A 1 92 ? 118.234 -55.317 34.126 1.00 47.93 458 GLY C N 1
ATOM 681 C CA . GLY A 1 92 ? 119.406 -55.741 33.399 1.00 46.98 458 GLY C CA 1
ATOM 682 C C . GLY A 1 92 ? 120.506 -56.259 34.312 1.00 52.54 458 GLY C C 1
ATOM 683 O O . GLY A 1 92 ? 121.522 -56.737 33.805 1.00 59.83 458 GLY C O 1
ATOM 684 N N . THR A 1 93 ? 120.303 -56.252 35.633 1.00 41.01 459 THR C N 1
ATOM 685 C CA . THR A 1 93 ? 121.387 -56.664 36.558 1.00 49.08 459 THR C CA 1
ATOM 686 C C . THR A 1 93 ? 122.024 -58.067 36.484 1.00 49.33 459 THR C C 1
ATOM 687 O O . THR A 1 93 ? 123.252 -58.174 36.636 1.00 61.61 459 THR C O 1
ATOM 691 N N . GLU A 1 94 ? 121.262 -59.111 36.218 1.00 36.71 460 GLU C N 1
ATOM 692 C CA . GLU A 1 94 ? 121.809 -60.483 36.134 1.00 39.89 460 GLU C CA 1
ATOM 693 C C . GLU A 1 94 ? 122.495 -61.120 37.342 1.00 41.25 460 GLU C C 1
ATOM 694 O O . GLU A 1 94 ? 123.443 -60.592 37.911 1.00 41.32 460 GLU C O 1
ATOM 700 N N . SER A 1 95 ? 121.953 -62.246 37.764 1.00 29.76 461 SER C N 1
ATOM 701 C CA . SER A 1 95 ? 122.515 -63.006 38.847 1.00 29.95 461 SER C CA 1
ATOM 702 C C . SER A 1 95 ? 122.855 -64.371 38.292 1.00 32.30 461 SER C C 1
ATOM 703 O O . SER A 1 95 ? 122.137 -64.870 37.438 1.00 33.94 461 SER C O 1
ATOM 706 N N . TYR A 1 96 ? 123.856 -65.033 38.831 1.00 34.84 462 TYR C N 1
ATOM 707 C CA . TYR A 1 96 ? 124.169 -66.345 38.349 1.00 36.41 462 TYR C CA 1
ATOM 708 C C . TYR A 1 96 ? 124.027 -67.263 39.548 1.00 30.66 462 TYR C C 1
ATOM 709 O O . TYR A 1 96 ? 124.491 -66.943 40.636 1.00 32.33 462 TYR C O 1
ATOM 718 N N . LEU A 1 97 ? 123.448 -68.438 39.342 1.00 23.66 463 LEU C N 1
ATOM 719 C CA . LEU A 1 97 ? 123.134 -69.258 40.502 1.00 27.36 463 LEU C CA 1
ATOM 720 C C . LEU A 1 97 ? 122.960 -70.689 40.117 1.00 30.35 463 LEU C C 1
ATOM 721 O O . LEU A 1 97 ? 123.159 -71.039 38.971 1.00 31.65 463 LEU C O 1
ATOM 726 N N . THR A 1 98 ? 122.493 -71.532 41.029 1.00 33.66 464 THR C N 1
ATOM 727 C CA . THR A 1 98 ? 122.217 -72.853 40.508 1.00 34.72 464 THR C CA 1
ATOM 728 C C . THR A 1 98 ? 120.897 -73.339 41.018 1.00 33.02 464 THR C C 1
ATOM 729 O O . THR A 1 98 ? 120.349 -72.787 41.957 1.00 36.34 464 THR C O 1
ATOM 733 N N . VAL A 1 99 ? 120.395 -74.373 40.371 1.00 35.49 465 VAL C N 1
ATOM 734 C CA . VAL A 1 99 ? 119.192 -75.099 40.717 1.00 38.06 465 VAL C CA 1
ATOM 735 C C . VAL A 1 99 ? 119.311 -75.826 42.047 1.00 39.30 465 VAL C C 1
ATOM 736 O O . VAL A 1 99 ? 118.352 -75.915 42.787 1.00 46.53 465 VAL C O 1
ATOM 740 N N . SER A 1 100 ? 120.506 -76.301 42.384 1.00 37.81 466 SER C N 1
ATOM 741 C CA . SER A 1 100 ? 120.654 -77.084 43.610 1.00 44.66 466 SER C CA 1
ATOM 742 C C . SER A 1 100 ? 120.697 -76.187 44.839 1.00 49.64 466 SER C C 1
ATOM 743 O O . SER A 1 100 ? 120.289 -76.609 45.923 1.00 55.75 466 SER C O 1
ATOM 746 N N . SER A 1 101 ? 121.220 -74.983 44.713 1.00 44.93 467 SER C N 1
ATOM 747 C CA . SER A 1 101 ? 121.329 -74.139 45.875 1.00 38.19 467 SER C CA 1
ATOM 748 C C . SER A 1 101 ? 120.540 -72.859 45.566 1.00 43.04 467 SER C C 1
ATOM 749 O O . SER A 1 101 ? 121.016 -71.774 45.901 1.00 40.32 467 SER C O 1
ATOM 752 N N . HIS A 1 102 ? 119.331 -72.964 44.974 1.00 42.65 468 HIS C N 1
ATOM 753 C CA . HIS A 1 102 ? 118.644 -71.726 44.539 1.00 38.46 468 HIS C CA 1
ATOM 754 C C . HIS A 1 102 ? 117.888 -71.054 45.675 1.00 40.77 468 HIS C C 1
ATOM 755 O O . HIS A 1 102 ? 117.425 -71.731 46.602 1.00 37.51 468 HIS C O 1
ATOM 762 N N . PRO A 1 103 ? 117.675 -69.730 45.553 1.00 39.99 469 PRO C N 1
ATOM 763 C CA . PRO A 1 103 ? 116.853 -69.015 46.526 1.00 32.26 469 PRO C CA 1
ATOM 764 C C . PRO A 1 103 ? 115.447 -69.532 46.501 1.00 40.32 469 PRO C C 1
ATOM 765 O O . PRO A 1 103 ? 114.953 -69.882 45.422 1.00 37.34 469 PRO C O 1
ATOM 769 N N . ASN A 1 104 ? 114.813 -69.586 47.662 1.00 42.84 470 ASN C N 1
ATOM 770 C CA . ASN A 1 104 ? 113.450 -70.049 47.732 1.00 44.64 470 ASN C CA 1
ATOM 771 C C . ASN A 1 104 ? 112.565 -69.126 46.888 1.00 41.17 470 ASN C C 1
ATOM 772 O O . ASN A 1 104 ? 111.548 -69.552 46.355 1.00 39.14 470 ASN C O 1
ATOM 777 N N . SER A 1 105 ? 112.992 -67.867 46.751 1.00 39.62 471 SER C N 1
ATOM 778 C CA . SER A 1 105 ? 112.261 -66.846 45.980 1.00 34.68 471 SER C CA 1
ATOM 779 C C . SER A 1 105 ? 112.085 -67.116 44.478 1.00 34.02 471 SER C C 1
ATOM 780 O O . SER A 1 105 ? 111.332 -66.409 43.833 1.00 27.94 471 SER C O 1
ATOM 783 N N . LEU A 1 106 ? 112.899 -68.008 43.908 1.00 36.60 472 LEU C N 1
ATOM 784 C CA . LEU A 1 106 ? 112.815 -68.321 42.479 1.00 34.35 472 LEU C CA 1
ATOM 785 C C . LEU A 1 106 ? 112.087 -69.640 42.262 1.00 35.56 472 LEU C C 1
ATOM 786 O O . LEU A 1 106 ? 112.028 -70.124 41.138 1.00 40.05 472 LEU C O 1
ATOM 791 N N . MET A 1 107 ? 111.533 -70.215 43.327 1.00 30.24 473 MET C N 1
ATOM 792 C CA . MET A 1 107 ? 110.835 -71.503 43.273 1.00 35.09 473 MET C CA 1
ATOM 793 C C . MET A 1 107 ? 109.707 -71.423 42.216 1.00 35.34 473 MET C C 1
ATOM 794 O O . MET A 1 107 ? 109.522 -72.352 41.434 1.00 37.75 473 MET C O 1
ATOM 799 N N . LYS A 1 108 ? 108.913 -70.361 42.230 1.00 36.89 474 LYS C N 1
ATOM 800 C CA . LYS A 1 108 ? 107.818 -70.272 41.283 1.00 39.71 474 LYS C CA 1
ATOM 801 C C . LYS A 1 108 ? 108.296 -70.226 39.859 1.00 33.16 474 LYS C C 1
ATOM 802 O O . LYS A 1 108 ? 107.859 -70.998 39.030 1.00 30.20 474 LYS C O 1
ATOM 808 N N . LYS A 1 109 ? 109.258 -69.340 39.638 1.00 29.60 475 LYS C N 1
ATOM 809 C CA . LYS A 1 109 ? 109.821 -69.104 38.319 1.00 26.58 475 LYS C CA 1
ATOM 810 C C . LYS A 1 109 ? 110.588 -70.304 37.771 1.00 27.59 475 LYS C C 1
ATOM 811 O O . LYS A 1 109 ? 110.564 -70.554 36.567 1.00 25.68 475 LYS C O 1
ATOM 817 N N . ILE A 1 110 ? 111.333 -70.993 38.621 1.00 25.85 476 ILE C N 1
ATOM 818 C CA . ILE A 1 110 ? 112.018 -72.202 38.195 1.00 26.84 476 ILE C CA 1
ATOM 819 C C . ILE A 1 110 ? 111.013 -73.305 37.840 1.00 27.05 476 ILE C C 1
ATOM 820 O O . ILE A 1 110 ? 111.187 -74.026 36.868 1.00 30.07 476 ILE C O 1
ATOM 825 N N . THR A 1 111 ? 109.963 -73.438 38.642 1.00 24.63 477 THR C N 1
ATOM 826 C CA . THR A 1 111 ? 108.908 -74.406 38.371 1.00 22.20 477 THR C CA 1
ATOM 827 C C . THR A 1 111 ? 108.253 -74.107 37.001 1.00 29.51 477 THR C C 1
ATOM 828 O O . THR A 1 111 ? 107.953 -75.015 36.232 1.00 31.88 477 THR C O 1
ATOM 832 N N . LEU A 1 112 ? 107.981 -72.835 36.725 1.00 27.09 478 LEU C N 1
ATOM 833 C CA . LEU A 1 112 ? 107.430 -72.424 35.436 1.00 28.53 478 LEU C CA 1
ATOM 834 C C . LEU A 1 112 ? 108.374 -72.767 34.276 1.00 26.35 478 LEU C C 1
ATOM 835 O O . LEU A 1 112 ? 107.935 -73.235 33.229 1.00 26.92 478 LEU C O 1
ATOM 840 N N . LEU A 1 113 ? 109.665 -72.502 34.461 1.00 27.27 479 LEU C N 1
ATOM 841 C CA . LEU A 1 113 ? 110.629 -72.827 33.432 1.00 30.52 479 LEU C CA 1
ATOM 842 C C . LEU A 1 113 ? 110.562 -74.313 33.150 1.00 34.12 479 LEU C C 1
ATOM 843 O O . LEU A 1 113 ? 110.667 -74.728 31.989 1.00 31.89 479 LEU C O 1
ATOM 848 N N . ASN A 1 114 ? 110.458 -75.105 34.218 1.00 28.38 480 ASN C N 1
ATOM 849 C CA . ASN A 1 114 ? 110.309 -76.553 34.102 1.00 32.82 480 ASN C CA 1
ATOM 850 C C . ASN A 1 114 ? 109.079 -76.960 33.275 1.00 37.12 480 ASN C C 1
ATOM 851 O O . ASN A 1 114 ? 109.157 -77.844 32.415 1.00 38.13 480 ASN C O 1
ATOM 856 N N . TYR A 1 115 ? 107.947 -76.312 33.547 1.00 28.31 481 TYR C N 1
ATOM 857 C CA . TYR A 1 115 ? 106.705 -76.600 32.834 1.00 30.14 481 TYR C CA 1
ATOM 858 C C . TYR A 1 115 ? 106.892 -76.301 31.327 1.00 24.72 481 TYR C C 1
ATOM 859 O O . TYR A 1 115 ? 106.629 -77.148 30.488 1.00 24.29 481 TYR C O 1
ATOM 868 N N . PHE A 1 116 ? 107.453 -75.140 31.006 1.00 25.83 482 PHE C N 1
ATOM 869 C CA . PHE A 1 116 ? 107.769 -74.762 29.621 1.00 26.13 482 PHE C CA 1
ATOM 870 C C . PHE A 1 116 ? 108.698 -75.805 28.965 1.00 25.04 482 PHE C C 1
ATOM 871 O O . PHE A 1 116 ? 108.498 -76.205 27.826 1.00 28.00 482 PHE C O 1
ATOM 879 N N . ARG A 1 117 ? 109.733 -76.200 29.681 1.00 29.77 483 ARG C N 1
ATOM 880 C CA . ARG A 1 117 ? 110.744 -77.150 29.213 1.00 28.65 483 ARG C CA 1
ATOM 881 C C . ARG A 1 117 ? 110.043 -78.477 28.806 1.00 31.54 483 ARG C C 1
ATOM 882 O O . ARG A 1 117 ? 110.308 -79.003 27.719 1.00 32.75 483 ARG C O 1
ATOM 890 N N . ASN A 1 118 ? 109.197 -79.034 29.679 1.00 34.13 484 ASN C N 1
ATOM 891 C CA . ASN A 1 118 ? 108.456 -80.292 29.417 1.00 34.76 484 ASN C CA 1
ATOM 892 C C . ASN A 1 118 ? 107.499 -80.210 28.208 1.00 35.17 484 ASN C C 1
ATOM 893 O O . ASN A 1 118 ? 107.402 -81.149 27.408 1.00 37.97 484 ASN C O 1
ATOM 898 N N . TYR A 1 119 ? 106.817 -79.085 28.064 1.00 26.90 485 TYR C N 1
ATOM 899 C CA . TYR A 1 119 ? 105.949 -78.905 26.925 1.00 31.28 485 TYR C CA 1
ATOM 900 C C . TYR A 1 119 ? 106.745 -79.000 25.636 1.00 33.84 485 TYR C C 1
ATOM 901 O O . TYR A 1 119 ? 106.281 -79.609 24.683 1.00 37.03 485 TYR C O 1
ATOM 910 N N . MET A 1 120 ? 107.926 -78.390 25.616 1.00 29.49 486 MET C N 1
ATOM 911 C CA . MET A 1 120 ? 108.777 -78.335 24.428 1.00 26.65 486 MET C CA 1
ATOM 912 C C . MET A 1 120 ? 109.653 -79.506 24.090 1.00 26.24 486 MET C C 1
ATOM 913 O O . MET A 1 120 ? 110.145 -79.571 22.994 1.00 33.06 486 MET C O 1
ATOM 918 N N . SER A 1 121 ? 109.717 -80.513 24.931 1.00 34.24 487 SER C N 1
ATOM 919 C CA . SER A 1 121 ? 110.496 -81.697 24.591 1.00 36.67 487 SER C CA 1
ATOM 920 C C . SER A 1 121 ? 109.643 -82.735 23.933 1.00 37.13 487 SER C C 1
ATOM 921 O O . SER A 1 121 ? 110.111 -83.529 23.118 1.00 40.32 487 SER C O 1
ATOM 924 N N . GLU A 1 122 ? 108.370 -82.683 24.272 1.00 37.68 488 GLU C N 1
ATOM 9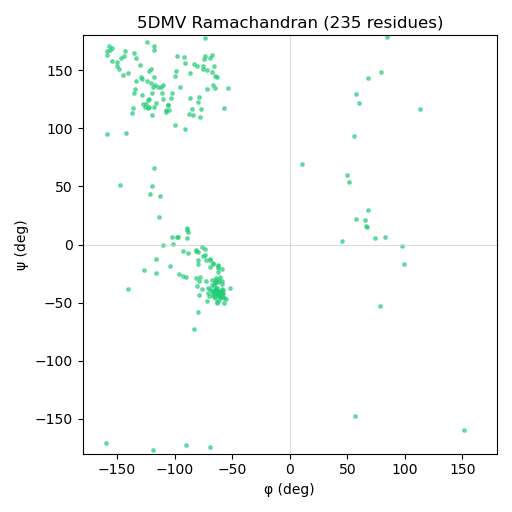25 C CA . GLU A 1 122 ? 107.399 -83.670 23.874 1.00 37.86 488 GLU C CA 1
ATOM 926 C C . GLU A 1 122 ? 106.624 -83.249 22.628 1.00 38.41 488 GLU C C 1
ATOM 927 O O . GLU A 1 122 ? 106.165 -84.111 21.891 1.00 46.52 488 GLU C O 1
ATOM 933 N N . HIS A 1 123 ? 106.507 -81.955 22.344 1.00 29.90 489 HIS C N 1
ATOM 934 C CA . HIS A 1 123 ? 105.690 -81.575 21.201 1.00 34.69 489 HIS C CA 1
ATOM 935 C C . HIS A 1 123 ? 106.342 -80.674 20.153 1.00 33.28 489 HIS C C 1
ATOM 936 O O . HIS A 1 123 ? 105.924 -80.704 19.010 1.00 27.56 489 HIS C O 1
ATOM 943 N N . LEU A 1 124 ? 107.385 -79.934 20.490 1.00 28.25 490 LEU C N 1
ATOM 944 C CA . LEU A 1 124 ? 108.058 -79.108 19.487 1.00 28.75 490 LEU C CA 1
ATOM 945 C C . LEU A 1 124 ? 109.345 -79.634 18.832 1.00 31.21 490 LEU C C 1
ATOM 946 O O . LEU A 1 124 ? 110.067 -80.458 19.382 1.00 33.52 490 LEU C O 1
ATOM 951 N N . LEU A 1 125 ? 109.531 -79.229 17.582 1.00 32.37 491 LEU C N 1
ATOM 952 C CA . LEU A 1 125 ? 110.693 -79.601 16.782 1.00 35.29 491 LEU C CA 1
ATOM 953 C C . LEU A 1 125 ? 111.826 -78.625 17.043 1.00 23.39 491 LEU C C 1
ATOM 954 O O . LEU A 1 125 ? 111.593 -77.439 17.261 1.00 25.49 491 LEU C O 1
ATOM 959 N N . LYS A 1 126 ? 113.053 -79.104 16.971 1.00 30.39 492 LYS C N 1
ATOM 960 C CA . LYS A 1 126 ? 114.213 -78.232 17.113 1.00 30.50 492 LYS C CA 1
ATOM 961 C C . LYS A 1 126 ? 114.535 -77.599 15.779 1.00 27.68 492 LYS C C 1
ATOM 962 O O . LYS A 1 126 ? 114.907 -78.325 14.872 1.00 30.83 492 LYS C O 1
ATOM 968 N N . ALA A 1 127 ? 114.360 -76.290 15.608 1.00 23.87 493 ALA C N 1
ATOM 969 C CA . ALA A 1 127 ? 114.790 -75.692 14.340 1.00 21.26 493 ALA C CA 1
ATOM 970 C C . ALA A 1 127 ? 116.300 -75.815 14.245 1.00 27.12 493 ALA C C 1
ATOM 971 O O . ALA A 1 127 ? 116.990 -75.541 15.227 1.00 30.95 493 ALA C O 1
ATOM 973 N N . GLY A 1 128 ? 116.818 -76.230 13.085 1.00 31.71 494 GLY C N 1
ATOM 974 C CA . GLY A 1 128 ? 118.261 -76.390 12.890 1.00 29.90 494 GLY C CA 1
ATOM 975 C C . GLY A 1 128 ? 118.892 -77.523 13.691 1.00 34.44 494 GLY C C 1
ATOM 976 O O . GLY A 1 128 ? 120.049 -77.434 14.066 1.00 43.21 494 GLY C O 1
ATOM 977 N N . ALA A 1 129 ? 118.133 -78.580 13.966 1.00 37.59 495 ALA C N 1
ATOM 978 C CA . ALA A 1 129 ? 118.594 -79.750 14.738 1.00 34.51 495 ALA C CA 1
ATOM 979 C C . ALA A 1 129 ? 119.746 -80.576 14.189 1.00 44.41 495 ALA C C 1
ATOM 980 O O . ALA A 1 129 ? 120.500 -81.197 14.935 1.00 53.96 495 ALA C O 1
ATOM 982 N N . ASN A 1 130 ? 119.834 -80.617 12.872 1.00 49.58 496 ASN C N 1
ATOM 983 C CA . ASN A 1 130 ? 120.847 -81.396 12.167 1.00 51.70 496 ASN C CA 1
ATOM 984 C C . ASN A 1 130 ? 122.206 -80.735 11.872 1.00 51.32 496 ASN C C 1
ATOM 985 O O . ASN A 1 130 ? 123.020 -81.264 11.104 1.00 46.69 496 ASN C O 1
ATOM 990 N N . ILE A 1 131 ? 122.439 -79.578 12.485 1.00 52.25 497 ILE C N 1
ATOM 991 C CA . ILE A 1 131 ? 123.689 -78.857 12.291 1.00 47.41 497 ILE C CA 1
ATOM 992 C C . ILE A 1 131 ? 124.549 -79.320 13.475 1.00 45.25 497 ILE C C 1
ATOM 993 O O . ILE A 1 131 ? 124.117 -79.320 14.624 1.00 49.59 497 ILE C O 1
ATOM 998 N N . THR A 1 132 ? 125.803 -79.632 13.143 1.00 47.57 498 THR C N 1
ATOM 999 C CA . THR A 1 132 ? 126.874 -79.979 14.075 1.00 49.40 498 THR C CA 1
ATOM 1000 C C . THR A 1 132 ? 127.652 -78.810 14.625 1.00 46.50 498 THR C C 1
ATOM 1001 O O . THR A 1 132 ? 128.303 -78.073 13.890 1.00 54.86 498 THR C O 1
ATOM 1005 N N . PRO A 1 133 ? 127.498 -78.573 15.925 1.00 43.31 499 PRO C N 1
ATOM 1006 C CA . PRO A 1 133 ? 128.227 -77.441 16.502 1.00 49.05 499 PRO C CA 1
ATOM 1007 C C . PRO A 1 133 ? 129.756 -77.605 16.545 1.00 44.44 499 PRO C C 1
ATOM 1008 O O . PRO A 1 133 ? 130.229 -78.736 16.589 1.00 44.78 499 PRO C O 1
ATOM 1012 N N . ARG A 1 134 ? 130.479 -76.501 16.428 1.00 37.57 500 ARG C N 1
ATOM 1013 C CA . ARG A 1 134 ? 131.920 -76.473 16.559 1.00 45.31 500 ARG C CA 1
ATOM 1014 C C . ARG A 1 134 ? 132.397 -76.589 18.022 1.00 45.06 500 ARG C C 1
ATOM 1015 O O . ARG A 1 134 ? 131.676 -76.179 18.930 1.00 44.90 500 ARG C O 1
ATOM 1023 N N . GLU A 1 135 ? 133.600 -77.103 18.254 1.00 43.83 501 GLU C N 1
ATOM 1024 C CA . GLU A 1 135 ? 134.131 -77.144 19.609 1.00 44.84 501 GLU C CA 1
ATOM 1025 C C . GLU A 1 135 ? 134.160 -75.737 20.197 1.00 47.02 501 GLU C C 1
ATOM 1026 O O . GLU A 1 135 ? 134.863 -74.879 19.682 1.00 45.22 501 GLU C O 1
ATOM 1032 N N . GLY A 1 136 ? 133.399 -75.511 21.270 1.00 55.10 502 GLY C N 1
ATOM 1033 C CA . GLY A 1 136 ? 133.167 -74.170 21.793 1.00 49.18 502 GLY C CA 1
ATOM 1034 C C . GLY A 1 136 ? 132.591 -73.232 20.731 1.00 57.55 502 GLY C C 1
ATOM 1035 O O . GLY A 1 136 ? 133.398 -72.612 20.040 1.00 70.83 502 GLY C O 1
ATOM 1036 N N . ASP A 1 137 ? 131.271 -73.027 20.570 1.00 55.07 503 ASP C N 1
ATOM 1037 C CA . ASP A 1 137 ? 130.141 -73.192 21.511 1.00 54.21 503 ASP C CA 1
ATOM 1038 C C . ASP A 1 137 ? 130.481 -73.439 22.981 1.00 47.19 503 ASP C C 1
ATOM 1039 O O . ASP A 1 137 ? 130.372 -74.532 23.523 1.00 48.11 503 ASP C O 1
ATOM 1044 N N . GLU A 1 138 ? 130.999 -72.374 23.555 1.00 57.59 504 GLU C N 1
ATOM 1045 C CA . GLU A 1 138 ? 131.070 -72.075 24.976 1.00 57.30 504 GLU C CA 1
ATOM 1046 C C . GLU A 1 138 ? 130.927 -70.580 24.763 1.00 63.39 504 GLU C C 1
ATOM 1047 O O . GLU A 1 138 ? 131.097 -70.159 23.619 1.00 66.70 504 GLU C O 1
ATOM 1053 N N . LEU A 1 139 ? 130.541 -69.798 25.763 1.00 66.92 505 LEU C N 1
ATOM 1054 C CA . LEU A 1 139 ? 130.576 -68.344 25.662 1.00 56.14 505 LEU C CA 1
ATOM 1055 C C . LEU A 1 139 ? 129.400 -67.866 24.881 1.00 51.52 505 LEU C C 1
ATOM 1056 O O . LEU A 1 139 ? 128.960 -68.549 23.962 1.00 66.04 505 LEU C O 1
ATOM 1061 N N . ALA A 1 140 ? 128.911 -66.677 25.197 1.00 53.96 506 ALA C N 1
ATOM 1062 C CA . ALA A 1 140 ? 129.411 -65.903 26.302 1.00 52.55 506 ALA C CA 1
ATOM 1063 C C . ALA A 1 140 ? 128.218 -65.811 27.171 1.00 60.73 506 ALA C C 1
ATOM 1064 O O . ALA A 1 140 ? 127.182 -65.360 26.704 1.00 62.95 506 ALA C O 1
ATOM 1066 N N . ARG A 1 141 ? 128.324 -66.355 28.382 1.00 66.57 507 ARG C N 1
ATOM 1067 C CA . ARG A 1 141 ? 127.252 -66.400 29.384 1.00 59.10 507 ARG C CA 1
ATOM 1068 C C . ARG A 1 141 ? 125.906 -66.823 28.802 1.00 62.53 507 ARG C C 1
ATOM 1069 O O . ARG A 1 141 ? 124.911 -66.834 29.534 1.00 63.72 507 ARG C O 1
ATOM 1077 N N . LEU A 1 142 ? 125.895 -67.160 27.500 1.00 52.51 508 LEU C N 1
ATOM 1078 C CA . LEU A 1 142 ? 124.706 -67.481 26.727 1.00 36.76 508 LEU C CA 1
ATOM 1079 C C . LEU A 1 142 ? 123.930 -66.160 26.612 1.00 39.80 508 LEU C C 1
ATOM 1080 O O . LEU A 1 142 ? 123.940 -65.349 27.531 1.00 39.08 508 LEU C O 1
ATOM 1085 N N . PRO A 1 143 ? 123.290 -65.904 25.468 1.00 34.24 509 PRO C N 1
ATOM 1086 C CA . PRO A 1 143 ? 122.363 -64.780 25.310 1.00 31.42 509 PRO C CA 1
ATOM 1087 C C . PRO A 1 143 ? 121.006 -64.989 25.973 1.00 29.34 509 PRO C C 1
ATOM 1088 O O . PRO A 1 143 ? 120.659 -66.149 26.171 1.00 31.64 509 PRO C O 1
ATOM 1092 N N . TYR A 1 144 ? 120.306 -63.940 26.411 1.00 30.01 510 TYR C N 1
ATOM 1093 C CA . TYR A 1 144 ? 118.948 -64.171 26.926 1.00 31.23 510 TYR C CA 1
ATOM 1094 C C . TYR A 1 144 ? 117.998 -63.387 25.996 1.00 30.05 510 TYR C C 1
ATOM 1095 O O . TYR A 1 144 ? 118.426 -62.496 25.283 1.00 25.60 510 TYR C O 1
ATOM 1104 N N . LEU A 1 145 ? 116.698 -63.630 26.086 1.00 27.73 511 LEU C N 1
ATOM 1105 C CA . LEU A 1 145 ? 115.755 -62.903 25.267 1.00 20.52 511 LEU C CA 1
ATOM 1106 C C . LEU A 1 145 ? 115.496 -61.502 25.826 1.00 28.98 511 LEU C C 1
ATOM 1107 O O . LEU A 1 145 ? 114.954 -61.359 26.914 1.00 31.55 511 LEU C O 1
ATOM 1112 N N . ARG A 1 146 ? 115.981 -60.477 25.135 1.00 29.18 512 ARG C N 1
ATOM 1113 C CA . ARG A 1 146 ? 115.767 -59.094 25.548 1.00 27.78 512 ARG C CA 1
ATOM 1114 C C . ARG A 1 146 ? 114.326 -58.683 25.310 1.00 29.14 512 ARG C C 1
ATOM 1115 O O . ARG A 1 146 ? 113.681 -58.090 26.153 1.00 40.08 512 ARG C O 1
ATOM 1123 N N . THR A 1 147 ? 113.836 -58.962 24.122 1.00 32.21 513 THR C N 1
ATOM 1124 C CA . THR A 1 147 ? 112.462 -58.653 23.798 1.00 26.34 513 THR C CA 1
ATOM 1125 C C . THR A 1 147 ? 112.008 -59.499 22.638 1.00 22.11 513 THR C C 1
ATOM 1126 O O . THR A 1 147 ? 112.809 -60.211 22.039 1.00 26.47 513 THR C O 1
ATOM 1130 N N . TRP A 1 148 ? 110.704 -59.519 22.420 1.00 26.77 514 TRP C N 1
ATOM 1131 C CA . TRP A 1 148 ? 110.114 -60.261 21.321 1.00 27.62 514 TRP C CA 1
ATOM 1132 C C . TRP A 1 148 ? 108.786 -59.627 20.954 1.00 26.18 514 TRP C C 1
ATOM 1133 O O . TRP A 1 148 ? 108.222 -58.878 21.730 1.00 25.97 514 TRP C O 1
ATOM 1144 N N . PHE A 1 149 ? 108.313 -59.857 19.739 1.00 27.67 515 PHE C N 1
ATOM 1145 C CA . PHE A 1 149 ? 106.946 -59.446 19.395 1.00 25.26 515 PHE C CA 1
ATOM 1146 C C . PHE A 1 149 ? 106.431 -60.286 18.255 1.00 25.49 515 PHE C C 1
ATOM 1147 O O . PHE A 1 149 ? 107.178 -61.155 17.759 1.00 29.05 515 PHE C O 1
ATOM 1155 N N . ARG A 1 150 ? 105.121 -60.207 18.016 1.00 27.56 516 ARG C N 1
ATOM 1156 C CA . ARG A 1 150 ? 104.497 -60.903 16.904 1.00 31.09 516 ARG C CA 1
ATOM 1157 C C . ARG A 1 150 ? 103.763 -59.969 15.959 1.00 26.63 516 ARG C C 1
ATOM 1158 O O . ARG A 1 150 ? 103.309 -58.889 16.340 1.00 23.11 516 ARG C O 1
ATOM 1166 N N . THR A 1 151 ? 103.734 -60.365 14.703 1.00 31.22 517 THR C N 1
ATOM 1167 C CA . THR A 1 151 ? 102.911 -59.759 13.684 1.00 31.48 517 THR C CA 1
ATOM 1168 C C . THR A 1 151 ? 101.958 -60.788 13.137 1.00 31.34 517 THR C C 1
ATOM 1169 O O . THR A 1 151 ? 101.906 -61.929 13.577 1.00 28.58 517 THR C O 1
ATOM 1173 N N . ARG A 1 152 ? 101.200 -60.356 12.150 1.00 37.53 518 ARG C N 1
ATOM 1174 C CA . ARG A 1 152 ? 100.312 -61.240 11.440 1.00 40.00 518 ARG C CA 1
ATOM 1175 C C . ARG A 1 152 ? 101.146 -62.325 10.749 1.00 43.68 518 ARG C C 1
ATOM 1176 O O . ARG A 1 152 ? 100.731 -63.479 10.606 1.00 39.67 518 ARG C O 1
ATOM 1184 N N . SER A 1 153 ? 102.352 -61.943 10.342 1.00 44.73 519 SER C N 1
ATOM 1185 C CA . SER A 1 153 ? 103.152 -62.816 9.495 1.00 36.97 519 SER C CA 1
ATOM 1186 C C . SER A 1 153 ? 104.296 -63.533 10.212 1.00 36.51 519 SER C C 1
ATOM 1187 O O . SER A 1 153 ? 104.836 -64.531 9.716 1.00 38.57 519 SER C O 1
ATOM 1190 N N . ALA A 1 154 ? 104.667 -63.024 11.380 1.00 28.08 520 ALA C N 1
ATOM 1191 C CA . ALA A 1 154 ? 105.889 -63.512 12.005 1.00 32.56 520 ALA C CA 1
ATOM 1192 C C . ALA A 1 154 ? 106.040 -63.307 13.501 1.00 29.28 520 ALA C C 1
ATOM 1193 O O . ALA A 1 154 ? 105.400 -62.460 14.109 1.00 30.52 520 ALA C O 1
ATOM 1195 N N . ILE A 1 155 ? 106.966 -64.059 14.070 1.00 32.22 521 ILE C N 1
ATOM 1196 C CA . ILE A 1 155 ? 107.436 -63.775 15.415 1.00 25.45 521 ILE C CA 1
ATOM 1197 C C . ILE A 1 155 ? 108.889 -63.252 15.317 1.00 25.33 521 ILE C C 1
ATOM 1198 O O . ILE A 1 155 ? 109.732 -63.765 14.549 1.00 20.87 521 ILE C O 1
ATOM 1203 N N . ILE A 1 156 ? 109.149 -62.208 16.101 1.00 23.92 522 ILE C N 1
ATOM 1204 C CA . ILE A 1 156 ? 110.410 -61.478 16.090 1.00 21.56 522 ILE C CA 1
ATOM 1205 C C . ILE A 1 156 ? 111.102 -61.631 17.460 1.00 29.72 522 ILE C C 1
ATOM 1206 O O . ILE A 1 156 ? 110.538 -61.275 18.500 1.00 24.54 522 ILE C O 1
ATOM 1211 N N . LEU A 1 157 ? 112.326 -62.159 17.460 1.00 27.52 523 LEU C N 1
ATOM 1212 C CA . LEU A 1 157 ? 113.034 -62.480 18.707 1.00 25.42 523 LEU C CA 1
ATOM 1213 C C . LEU A 1 157 ? 114.378 -61.755 18.804 1.00 25.47 523 LEU C C 1
ATOM 1214 O O . LEU A 1 157 ? 115.227 -61.929 17.930 1.00 32.46 523 LEU C O 1
ATOM 1219 N N . HIS A 1 158 ? 114.553 -60.901 19.806 1.00 21.42 524 HIS C N 1
ATOM 1220 C CA . HIS A 1 158 ? 115.784 -60.139 19.944 1.00 20.51 524 HIS C CA 1
ATOM 1221 C C . HIS A 1 158 ? 116.654 -60.636 21.094 1.00 24.15 524 HIS C C 1
ATOM 1222 O O . HIS A 1 158 ? 116.299 -60.451 22.240 1.00 27.04 524 HIS C O 1
ATOM 1229 N N . LEU A 1 159 ? 117.828 -61.185 20.793 1.00 29.61 525 LEU C N 1
ATOM 1230 C CA . LEU A 1 159 ? 118.722 -61.724 21.815 1.00 19.58 525 LEU C CA 1
ATOM 1231 C C . LEU A 1 159 ? 119.716 -60.705 22.323 1.00 22.88 525 LEU C C 1
ATOM 1232 O O . LEU A 1 159 ? 120.023 -59.750 21.621 1.00 28.50 525 LEU C O 1
ATOM 1237 N N . SER A 1 160 ? 120.225 -60.911 23.541 1.00 25.52 526 SER C N 1
ATOM 1238 C CA . SER A 1 160 ? 121.131 -59.955 24.195 1.00 26.08 526 SER C CA 1
ATOM 1239 C C . SER A 1 160 ? 122.527 -59.835 23.579 1.00 28.39 526 SER C C 1
ATOM 1240 O O . SER A 1 160 ? 123.284 -58.936 23.955 1.00 29.52 526 SER C O 1
ATOM 1243 N N . ASN A 1 161 ? 122.897 -60.757 22.687 1.00 31.98 527 ASN C N 1
ATOM 1244 C CA . ASN A 1 161 ? 124.179 -60.638 21.977 1.00 31.53 527 ASN C CA 1
ATOM 1245 C C . ASN A 1 161 ? 124.011 -59.839 20.690 1.00 30.15 527 ASN C C 1
ATOM 1246 O O . ASN A 1 161 ? 124.964 -59.663 19.963 1.00 30.72 527 ASN C O 1
ATOM 1251 N N . GLY A 1 162 ? 122.814 -59.284 20.473 1.00 30.71 528 GLY C N 1
ATOM 1252 C CA . GLY A 1 162 ? 122.527 -58.454 19.309 1.00 21.43 528 GLY C CA 1
ATOM 1253 C C . GLY A 1 162 ? 121.803 -59.118 18.140 1.00 23.50 528 GLY C C 1
ATOM 1254 O O . GLY A 1 162 ? 121.277 -58.437 17.263 1.00 23.58 528 GLY C O 1
ATOM 1255 N N . THR A 1 163 ? 121.788 -60.441 18.100 1.00 22.09 529 THR C N 1
ATOM 1256 C CA . THR A 1 163 ? 121.117 -61.139 17.024 1.00 22.97 529 THR C CA 1
ATOM 1257 C C . THR A 1 163 ? 119.606 -60.848 17.107 1.00 29.46 529 THR C C 1
ATOM 1258 O O . THR A 1 163 ? 119.014 -60.702 18.207 1.00 24.49 529 THR C O 1
ATOM 1262 N N . VAL A 1 164 ? 119.006 -60.761 15.923 1.00 26.46 530 VAL C N 1
ATOM 1263 C CA . VAL A 1 164 ? 117.571 -60.618 15.724 1.00 21.70 530 VAL C CA 1
ATOM 1264 C C . VAL A 1 164 ? 117.166 -61.794 14.853 1.00 24.74 530 VAL C C 1
ATOM 1265 O O . VAL A 1 164 ? 117.737 -62.034 13.783 1.00 20.74 530 VAL C O 1
ATOM 1269 N N . GLN A 1 165 ? 116.209 -62.560 15.366 1.00 25.15 531 GLN C N 1
ATOM 1270 C CA . GLN A 1 165 ? 115.701 -63.721 14.666 1.00 26.03 531 GLN C CA 1
ATOM 1271 C C . GLN A 1 165 ? 114.253 -63.499 14.214 1.00 22.84 531 GLN C C 1
ATOM 1272 O O . GLN A 1 165 ? 113.445 -62.946 14.927 1.00 20.66 531 GLN C O 1
ATOM 1278 N N . ILE A 1 166 ? 113.949 -63.864 12.984 1.00 30.14 532 ILE C N 1
ATOM 1279 C CA . ILE A 1 166 ? 112.601 -63.697 12.489 1.00 26.41 532 ILE C CA 1
ATOM 1280 C C . ILE A 1 166 ? 112.053 -65.006 11.957 1.00 26.46 532 ILE C C 1
ATOM 1281 O O . ILE A 1 166 ? 112.666 -65.609 11.083 1.00 27.92 532 ILE C O 1
ATOM 1286 N N . ASN A 1 167 ? 110.983 -65.513 12.552 1.00 24.32 533 ASN C N 1
ATOM 1287 C CA . ASN A 1 167 ? 110.385 -66.736 12.046 1.00 25.00 533 ASN C CA 1
ATOM 1288 C C . ASN A 1 167 ? 109.080 -66.445 11.306 1.00 30.27 533 ASN C C 1
ATOM 1289 O O . ASN A 1 167 ? 108.159 -65.888 11.901 1.00 36.02 533 ASN C O 1
ATOM 1294 N N . PHE A 1 168 ? 108.998 -66.785 10.022 1.00 28.01 534 PHE C N 1
ATOM 1295 C CA . PHE A 1 168 ? 107.770 -66.582 9.253 1.00 28.11 534 PHE C CA 1
ATOM 1296 C C . PHE A 1 168 ? 106.853 -67.785 9.424 1.00 34.10 534 PHE C C 1
ATOM 1297 O O . PHE A 1 168 ? 107.241 -68.929 9.162 1.00 35.59 534 PHE C O 1
ATOM 1305 N N . PHE A 1 169 ? 105.620 -67.502 9.826 1.00 34.77 535 PHE C N 1
ATOM 1306 C CA . PHE A 1 169 ? 104.632 -68.510 10.194 1.00 33.82 535 PHE C CA 1
ATOM 1307 C C . PHE A 1 169 ? 104.211 -69.400 9.017 1.00 41.71 535 PHE C C 1
ATOM 1308 O O . PHE A 1 169 ? 104.119 -70.608 9.188 1.00 41.05 535 PHE C O 1
ATOM 1316 N N . GLN A 1 170 ? 103.954 -68.795 7.841 1.00 42.34 536 GLN C N 1
ATOM 1317 C CA . GLN A 1 170 ? 103.267 -69.526 6.768 1.00 43.75 536 GLN C CA 1
ATOM 1318 C C . GLN A 1 170 ? 104.080 -70.612 6.136 1.00 42.03 536 GLN C C 1
ATOM 1319 O O . GLN A 1 170 ? 103.603 -71.731 5.951 1.00 44.65 536 GLN C O 1
ATOM 1325 N N . ASP A 1 171 ? 105.332 -70.285 5.859 1.00 42.71 537 ASP C N 1
ATOM 1326 C CA . ASP A 1 171 ? 106.240 -71.158 5.139 1.00 39.96 537 ASP C CA 1
ATOM 1327 C C . ASP A 1 171 ? 107.373 -71.753 5.951 1.00 37.59 537 ASP C C 1
ATOM 1328 O O . ASP A 1 171 ? 108.196 -72.484 5.394 1.00 34.05 537 ASP C O 1
ATOM 1333 N N . HIS A 1 172 ? 107.431 -71.406 7.241 1.00 38.73 538 HIS C N 1
ATOM 1334 C CA . HIS A 1 172 ? 108.418 -71.921 8.185 1.00 33.37 538 HIS C CA 1
ATOM 1335 C C . HIS A 1 172 ? 109.847 -71.478 7.851 1.00 37.76 538 HIS C C 1
ATOM 1336 O O . HIS A 1 172 ? 110.806 -72.077 8.335 1.00 34.53 538 HIS C O 1
ATOM 1343 N N . THR A 1 173 ? 109.994 -70.466 6.997 1.00 34.84 539 THR C N 1
ATOM 1344 C CA . THR A 1 173 ? 111.310 -69.916 6.715 1.00 34.74 539 THR C CA 1
ATOM 1345 C C . THR A 1 173 ? 111.739 -68.939 7.811 1.00 30.60 539 THR C C 1
ATOM 1346 O O . THR A 1 173 ? 110.904 -68.242 8.394 1.00 29.64 539 THR C O 1
ATOM 1350 N N . LYS A 1 174 ? 113.052 -68.796 7.977 1.00 28.60 540 LYS C N 1
ATOM 1351 C CA . LYS A 1 174 ? 113.631 -68.005 9.054 1.00 26.62 540 LYS C CA 1
ATOM 1352 C C . LYS A 1 174 ? 114.854 -67.177 8.698 1.00 27.57 540 LYS C C 1
ATOM 1353 O O . LYS A 1 174 ? 115.704 -67.573 7.895 1.00 30.30 540 LYS C O 1
ATOM 1359 N N . LEU A 1 175 ? 114.959 -66.038 9.372 1.00 24.89 541 LEU C N 1
ATOM 1360 C CA . LEU A 1 175 ? 116.155 -65.229 9.303 1.00 24.95 541 LEU C CA 1
ATOM 1361 C C . LEU A 1 175 ? 116.778 -65.102 10.673 1.00 27.54 541 LEU C C 1
ATOM 1362 O O . LEU A 1 175 ? 116.119 -64.792 11.662 1.00 26.85 541 LEU C O 1
ATOM 1367 N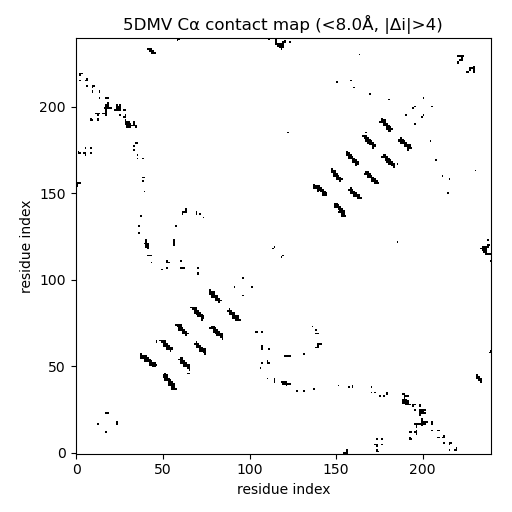 N . ILE A 1 176 ? 118.088 -65.264 10.679 1.00 26.84 542 ILE C N 1
ATOM 1368 C CA . ILE A 1 176 ? 118.925 -64.974 11.808 1.00 25.85 542 ILE C CA 1
ATOM 1369 C C . ILE A 1 176 ? 119.885 -63.918 11.371 1.00 25.74 542 ILE C C 1
ATOM 1370 O O . ILE A 1 176 ? 120.691 -64.149 10.495 1.00 28.76 542 ILE C O 1
ATOM 1375 N N . LEU A 1 177 ? 119.725 -62.730 11.923 1.00 24.44 543 LEU C N 1
ATOM 1376 C CA . LEU A 1 177 ? 120.530 -61.589 11.553 1.00 25.21 543 LEU C CA 1
ATOM 1377 C C . LEU A 1 177 ? 121.581 -61.353 12.623 1.00 32.09 543 LEU C C 1
ATOM 1378 O O . LEU A 1 177 ? 121.239 -61.374 13.805 1.00 32.51 543 LEU C O 1
ATOM 1383 N N . CYS A 1 178 ? 122.859 -61.204 12.255 1.00 29.01 544 CYS C N 1
ATOM 1384 C CA . CYS A 1 178 ? 123.839 -60.855 13.285 1.00 31.24 544 CYS C CA 1
ATOM 1385 C C . CYS A 1 178 ? 124.587 -59.593 12.869 1.00 37.62 544 CYS C C 1
ATOM 1386 O O . CYS A 1 178 ? 125.277 -59.588 11.862 1.00 40.33 544 CYS C O 1
ATOM 1389 N N . PRO A 1 179 ? 124.510 -58.533 13.687 1.00 42.24 545 PRO C N 1
ATOM 1390 C CA . PRO A 1 179 ? 125.151 -57.258 13.314 1.00 36.32 545 PRO C CA 1
ATOM 1391 C C . PRO A 1 179 ? 126.663 -57.090 13.517 1.00 41.14 545 PRO C C 1
ATOM 1392 O O . PRO A 1 179 ? 127.213 -56.174 12.922 1.00 45.15 545 PRO C O 1
ATOM 1396 N N . LEU A 1 180 ? 127.314 -57.924 14.318 1.00 43.62 546 LEU C N 1
ATOM 1397 C CA . LEU A 1 180 ? 128.767 -57.819 14.539 1.00 42.35 546 LEU C CA 1
ATOM 1398 C C . LEU A 1 180 ? 129.531 -58.425 13.378 1.00 44.89 546 LEU C C 1
ATOM 1399 O O . LEU A 1 180 ? 130.486 -57.838 12.864 1.00 46.14 546 LEU C O 1
ATOM 1404 N N . MET A 1 181 ? 129.063 -59.583 12.935 1.00 43.06 547 MET C N 1
ATOM 1405 C CA . MET A 1 181 ? 129.632 -60.252 11.774 1.00 47.61 547 MET C CA 1
ATOM 1406 C C . MET A 1 181 ? 129.087 -59.601 10.504 1.00 42.74 547 MET C C 1
ATOM 1407 O O . MET A 1 181 ? 129.641 -59.758 9.420 1.00 39.65 547 MET C O 1
ATOM 1412 N N . ALA A 1 182 ? 128.052 -58.792 10.682 1.00 46.01 548 ALA C N 1
ATOM 1413 C CA . ALA A 1 182 ? 127.283 -58.234 9.583 1.00 40.34 548 ALA C CA 1
ATOM 1414 C C . ALA A 1 182 ? 126.821 -59.287 8.610 1.00 35.56 548 ALA C C 1
ATOM 1415 O O . ALA A 1 182 ? 127.089 -59.189 7.414 1.00 41.03 548 ALA C O 1
ATOM 1417 N N . ALA A 1 183 ? 126.140 -60.308 9.128 1.00 31.10 549 ALA C N 1
ATOM 1418 C CA . ALA A 1 183 ? 125.777 -61.461 8.316 1.00 31.51 549 ALA C CA 1
ATOM 1419 C C . ALA A 1 183 ? 124.314 -61.812 8.547 1.00 32.14 549 ALA C C 1
ATOM 1420 O O . ALA A 1 183 ? 123.698 -61.366 9.512 1.00 34.09 549 ALA C O 1
ATOM 1422 N N . VAL A 1 184 ? 123.733 -62.557 7.617 1.00 35.86 550 VAL C N 1
ATOM 1423 C CA . VAL A 1 184 ? 122.379 -63.077 7.780 1.00 27.88 550 VAL C CA 1
ATOM 1424 C C . VAL A 1 184 ? 122.309 -64.549 7.377 1.00 25.87 550 VAL C C 1
ATOM 1425 O O . VAL A 1 184 ? 122.860 -64.943 6.368 1.00 28.23 550 VAL C O 1
ATOM 1429 N N . THR A 1 185 ? 121.669 -65.353 8.214 1.00 26.04 551 THR C N 1
ATOM 1430 C CA . THR A 1 185 ? 121.377 -66.753 7.952 1.00 22.70 551 THR C CA 1
ATOM 1431 C C . THR A 1 185 ? 119.915 -66.927 7.577 1.00 30.94 551 THR C C 1
ATOM 1432 O O . THR A 1 185 ? 119.017 -66.425 8.251 1.00 27.45 551 THR C O 1
ATOM 1436 N N . TYR A 1 186 ? 119.705 -67.562 6.435 1.00 33.73 552 TYR C N 1
ATOM 1437 C CA . TYR A 1 186 ? 118.392 -67.833 5.888 1.00 26.09 552 TYR C CA 1
ATOM 1438 C C . TYR A 1 186 ? 118.126 -69.316 5.978 1.00 29.49 552 TYR C C 1
ATOM 1439 O O . TYR A 1 186 ? 118.910 -70.128 5.518 1.00 29.36 552 TYR C O 1
ATOM 1448 N N . ILE A 1 187 ? 117.021 -69.665 6.607 1.00 32.77 553 ILE C N 1
ATOM 1449 C CA . ILE A 1 187 ? 116.606 -71.043 6.655 1.00 33.76 553 ILE C CA 1
ATOM 1450 C C . ILE A 1 187 ? 115.433 -71.128 5.689 1.00 44.53 553 ILE C C 1
ATOM 1451 O O . ILE A 1 187 ? 114.438 -70.433 5.877 1.00 36.86 553 ILE C O 1
ATOM 1456 N N . ASN A 1 188 ? 115.551 -71.967 4.646 1.00 44.02 554 ASN C N 1
ATOM 1457 C CA . ASN A 1 188 ? 114.496 -72.011 3.624 1.00 46.92 554 ASN C CA 1
ATOM 1458 C C . ASN A 1 188 ? 113.373 -73.014 3.900 1.00 47.17 554 ASN C C 1
ATOM 1459 O O . ASN A 1 188 ? 113.360 -73.635 4.957 1.00 49.07 554 ASN C O 1
ATOM 1464 N N . GLU A 1 189 ? 112.488 -73.195 2.919 1.00 45.14 555 GLU C N 1
ATOM 1465 C CA . GLU A 1 189 ? 111.287 -74.023 3.029 1.00 51.28 555 GLU C CA 1
ATOM 1466 C C . GLU A 1 189 ? 111.615 -75.486 3.290 1.00 57.41 555 GLU C C 1
ATOM 1467 O O . GLU A 1 189 ? 110.830 -76.273 3.840 1.00 64.76 555 GLU C O 1
ATOM 1473 N N . LYS A 1 190 ? 112.817 -75.847 2.894 1.00 59.36 556 LYS C N 1
ATOM 1474 C CA . LYS A 1 190 ? 113.360 -77.195 3.083 1.00 61.42 556 LYS C CA 1
ATOM 1475 C C . LYS A 1 190 ? 114.246 -77.234 4.321 1.00 56.83 556 LYS C C 1
ATOM 1476 O O . LYS A 1 190 ? 114.980 -78.203 4.502 1.00 60.45 556 LYS C O 1
ATOM 1482 N N . ARG A 1 191 ? 114.284 -76.138 5.091 1.00 54.35 557 ARG C N 1
ATOM 1483 C CA . ARG A 1 191 ? 115.155 -76.067 6.284 1.00 63.95 557 ARG C CA 1
ATOM 1484 C C . ARG A 1 191 ? 116.688 -76.062 6.059 1.00 57.39 557 ARG C C 1
ATOM 1485 O O . ARG A 1 191 ? 117.468 -76.219 7.018 1.00 65.51 557 ARG C O 1
ATOM 1493 N N . ASP A 1 192 ? 117.112 -75.810 4.829 1.00 44.89 558 ASP C N 1
ATOM 1494 C CA . ASP A 1 192 ? 118.521 -75.626 4.501 1.00 56.53 558 ASP C CA 1
ATOM 1495 C C . ASP A 1 192 ? 119.031 -74.273 5.039 1.00 51.81 558 ASP C C 1
ATOM 1496 O O . ASP A 1 192 ? 118.275 -73.295 5.101 1.00 51.65 558 ASP C O 1
ATOM 1501 N N . PHE A 1 193 ? 120.320 -74.181 5.374 1.00 54.01 559 PHE C N 1
ATOM 1502 C CA . PHE A 1 193 ? 120.821 -72.946 5.975 1.00 45.82 559 PHE C CA 1
ATOM 1503 C C . PHE A 1 193 ? 122.034 -72.516 5.179 1.00 46.18 559 PHE C C 1
ATOM 1504 O O . PHE A 1 193 ? 122.948 -73.298 4.899 1.00 46.30 559 PHE C O 1
ATOM 1512 N N . GLN A 1 194 ? 122.130 -71.209 5.021 1.00 35.92 560 GLN C N 1
ATOM 1513 C CA . GLN A 1 194 ? 123.280 -70.568 4.453 1.00 39.30 560 GLN C CA 1
ATOM 1514 C C . GLN A 1 194 ? 123.469 -69.255 5.143 1.00 33.65 560 GLN C C 1
ATOM 1515 O O . GLN A 1 194 ? 122.496 -68.606 5.508 1.00 32.43 560 GLN C O 1
ATOM 1521 N N . THR A 1 195 ? 124.713 -68.860 5.311 1.00 29.77 561 THR C N 1
ATOM 1522 C CA . THR A 1 195 ? 125.044 -67.555 5.814 1.00 29.00 561 THR C CA 1
ATOM 1523 C C . THR A 1 195 ? 125.685 -66.643 4.773 1.00 32.31 561 THR C C 1
ATOM 1524 O O . THR A 1 195 ? 126.616 -67.054 4.091 1.00 33.88 561 THR C O 1
ATOM 1528 N N . TYR A 1 196 ? 125.181 -65.422 4.641 1.00 23.50 562 TYR C N 1
ATOM 1529 C CA . TYR A 1 196 ? 125.681 -64.473 3.672 1.00 25.10 562 TYR C CA 1
ATOM 1530 C C . TYR A 1 196 ? 126.226 -63.279 4.391 1.00 28.54 562 TYR C C 1
ATOM 1531 O O . TYR A 1 196 ? 125.685 -62.883 5.418 1.00 34.40 562 TYR C O 1
ATOM 1540 N N . ARG A 1 197 ? 127.301 -62.698 3.872 1.00 25.99 563 ARG C N 1
ATOM 1541 C CA . ARG A 1 197 ? 127.694 -61.388 4.350 1.00 24.65 563 ARG C CA 1
ATOM 1542 C C . ARG A 1 197 ? 126.809 -60.347 3.705 1.00 32.47 563 ARG C C 1
ATOM 1543 O O . ARG A 1 197 ? 126.611 -60.351 2.494 1.00 35.71 563 ARG C O 1
ATOM 1551 N N . LEU A 1 198 ? 126.197 -59.509 4.529 1.00 32.81 564 LEU C N 1
ATOM 1552 C CA . LEU A 1 198 ? 125.273 -58.518 4.022 1.00 29.72 564 LEU C CA 1
ATOM 1553 C C . LEU A 1 198 ? 126.022 -57.624 3.047 1.00 25.51 564 LEU C C 1
ATOM 1554 O O . LEU A 1 198 ? 125.506 -57.290 2.014 1.00 29.81 564 LEU C O 1
ATOM 1559 N N . SER A 1 199 ? 127.264 -57.276 3.350 1.00 30.65 565 SER C N 1
ATOM 1560 C CA . SER A 1 199 ? 128.026 -56.427 2.425 1.00 30.70 565 SER C CA 1
ATOM 1561 C C . SER A 1 199 ? 128.294 -57.084 1.056 1.00 33.32 565 SER C C 1
ATOM 1562 O O . SER A 1 199 ? 128.441 -56.375 0.053 1.00 34.03 565 SER C O 1
ATOM 1565 N N . LEU A 1 200 ? 128.423 -58.411 1.005 1.00 33.61 566 LEU C N 1
ATOM 1566 C CA . LEU A 1 200 ? 128.597 -59.067 -0.288 1.00 33.09 566 LEU C CA 1
ATOM 1567 C C . LEU A 1 200 ? 127.256 -59.178 -1.037 1.00 34.74 566 LEU C C 1
ATOM 1568 O O . LEU A 1 200 ? 127.236 -59.163 -2.255 1.00 39.65 566 LEU C O 1
ATOM 1573 N N . LEU A 1 201 ? 126.135 -59.238 -0.312 1.00 36.50 567 LEU C N 1
ATOM 1574 C CA . LEU A 1 201 ? 124.799 -59.182 -0.931 1.00 33.91 567 LEU C CA 1
ATOM 1575 C C . LEU A 1 201 ? 124.537 -57.834 -1.537 1.00 36.66 567 LEU C C 1
ATOM 1576 O O . LEU A 1 201 ? 123.912 -57.721 -2.590 1.00 42.57 567 LEU C O 1
ATOM 1581 N N . GLU A 1 202 ? 125.048 -56.798 -0.892 1.00 34.37 568 GLU C N 1
ATOM 1582 C CA . GLU A 1 202 ? 124.945 -55.488 -1.497 1.00 43.01 568 GLU C CA 1
ATOM 1583 C C . GLU A 1 202 ? 125.724 -55.510 -2.805 1.00 46.73 568 GLU C C 1
ATOM 1584 O O . GLU A 1 202 ? 125.275 -54.948 -3.792 1.00 45.52 568 GLU C O 1
ATOM 1590 N N . GLU A 1 203 ? 126.855 -56.212 -2.810 1.00 41.01 569 GLU C N 1
ATOM 1591 C CA . GLU A 1 203 ? 127.750 -56.239 -3.953 1.00 43.51 569 GLU C CA 1
ATOM 1592 C C . GLU A 1 203 ? 127.301 -57.101 -5.133 1.00 46.17 569 GLU C C 1
ATOM 1593 O O . GLU A 1 203 ? 127.464 -56.706 -6.283 1.00 46.22 569 GLU C O 1
ATOM 1599 N N . TYR A 1 204 ? 126.700 -58.248 -4.848 1.00 40.36 570 TYR C N 1
ATOM 1600 C CA . TYR A 1 204 ? 126.408 -59.249 -5.873 1.00 37.36 570 TYR C CA 1
ATOM 1601 C C . TYR A 1 204 ? 124.915 -59.464 -6.030 1.00 39.24 570 TYR C C 1
ATOM 1602 O O . TYR A 1 204 ? 124.462 -60.092 -6.992 1.00 31.48 570 TYR C O 1
ATOM 1611 N N . GLY A 1 205 ? 124.143 -58.937 -5.087 1.00 41.74 571 GLY C N 1
ATOM 1612 C CA . GLY A 1 205 ? 122.717 -59.082 -5.177 1.00 34.43 571 GLY C CA 1
ATOM 1613 C C . GLY A 1 205 ? 122.274 -60.395 -4.603 1.00 36.97 571 GLY C C 1
ATOM 1614 O O . GLY A 1 205 ? 123.077 -61.206 -4.134 1.00 34.62 571 GLY C O 1
ATOM 1615 N N . CYS A 1 206 ? 120.968 -60.589 -4.617 1.00 43.51 572 CYS C N 1
ATOM 1616 C CA . CYS A 1 206 ? 120.375 -61.830 -4.154 1.00 41.51 572 CYS C CA 1
ATOM 1617 C C . CYS A 1 206 ? 119.001 -62.055 -4.758 1.00 41.82 572 CYS C C 1
ATOM 1618 O O . CYS A 1 206 ? 118.437 -61.160 -5.389 1.00 38.98 572 CYS C O 1
ATOM 1621 N N . CYS A 1 207 ? 118.463 -63.251 -4.542 1.00 45.90 573 CYS C N 1
ATOM 1622 C CA . CYS A 1 207 ? 117.152 -63.619 -5.078 1.00 47.95 573 CYS C CA 1
ATOM 1623 C C . CYS A 1 207 ? 116.023 -62.858 -4.413 1.00 36.26 573 CYS C C 1
ATOM 1624 O O . CYS A 1 207 ? 116.194 -62.269 -3.360 1.00 39.54 573 CYS C O 1
ATOM 1627 N N . LYS A 1 208 ? 114.886 -62.828 -5.087 1.00 37.45 574 LYS C N 1
ATOM 1628 C CA . LYS A 1 208 ? 113.723 -62.104 -4.626 1.00 36.20 574 LYS C CA 1
ATOM 1629 C C . LYS A 1 208 ? 113.187 -62.681 -3.312 1.00 38.74 574 LYS C C 1
ATOM 1630 O O . LYS A 1 208 ? 112.613 -61.965 -2.489 1.00 33.15 574 LYS C O 1
ATOM 1636 N N . GLU A 1 209 ? 113.404 -63.979 -3.116 1.00 40.30 575 GLU C N 1
ATOM 1637 C CA . GLU A 1 209 ? 112.939 -64.645 -1.916 1.00 37.02 575 GLU C CA 1
ATOM 1638 C C . GLU A 1 209 ? 113.624 -64.051 -0.680 1.00 40.62 575 GLU C C 1
ATOM 1639 O O . GLU A 1 209 ? 112.960 -63.656 0.286 1.00 39.12 575 GLU C O 1
ATOM 1645 N N . LEU A 1 210 ? 114.945 -63.952 -0.733 1.00 32.85 576 LEU C N 1
ATOM 1646 C CA . LEU A 1 210 ? 115.706 -63.363 0.340 1.00 31.30 576 LEU C CA 1
ATOM 1647 C C . LEU A 1 210 ? 115.545 -61.858 0.480 1.00 36.24 576 LEU C C 1
ATOM 1648 O O . LEU A 1 210 ? 115.423 -61.339 1.587 1.00 37.37 576 LEU C O 1
ATOM 1653 N N . ALA A 1 211 ? 115.539 -61.162 -0.648 1.00 27.89 577 ALA C N 1
ATOM 1654 C CA . ALA A 1 211 ? 115.386 -59.709 -0.657 1.00 32.34 577 ALA C CA 1
ATOM 1655 C C . ALA A 1 211 ? 114.098 -59.205 -0.013 1.00 33.77 577 ALA C C 1
ATOM 1656 O O . ALA A 1 211 ? 114.113 -58.209 0.701 1.00 35.25 577 ALA C O 1
ATOM 1658 N N . SER A 1 212 ? 112.982 -59.865 -0.289 1.00 29.72 578 SER C N 1
ATOM 1659 C CA . SER A 1 212 ? 111.713 -59.437 0.292 1.00 34.07 578 SER C CA 1
ATOM 1660 C C . SER A 1 212 ? 111.782 -59.593 1.800 1.00 38.63 578 SER C C 1
ATOM 1661 O O . SER A 1 212 ? 111.348 -58.729 2.570 1.00 34.23 578 SER C O 1
ATOM 1664 N N . ARG A 1 213 ? 112.364 -60.706 2.211 1.00 33.84 579 ARG C N 1
ATOM 1665 C CA . ARG A 1 213 ? 112.504 -60.976 3.602 1.00 28.88 579 ARG C CA 1
ATOM 1666 C C . ARG A 1 213 ? 113.482 -60.015 4.271 1.00 32.28 579 ARG C C 1
ATOM 1667 O O . ARG A 1 213 ? 113.313 -59.698 5.448 1.00 33.57 579 ARG C O 1
ATOM 1675 N N . LEU A 1 214 ? 114.486 -59.532 3.547 1.00 34.69 580 LEU C N 1
ATOM 1676 C CA . LEU A 1 214 ? 115.400 -58.550 4.135 1.00 34.81 580 LEU C CA 1
ATOM 1677 C C . LEU A 1 214 ? 114.706 -57.193 4.265 1.00 35.20 580 LEU C C 1
ATOM 1678 O O . LEU A 1 214 ? 114.995 -56.414 5.169 1.00 37.76 580 LEU C O 1
ATOM 1683 N N . ARG A 1 215 ? 113.797 -56.902 3.347 1.00 35.46 581 ARG C N 1
ATOM 1684 C CA . ARG A 1 215 ? 112.988 -55.696 3.471 1.00 37.88 581 ARG C CA 1
ATOM 1685 C C . ARG A 1 215 ? 112.044 -55.767 4.678 1.00 34.66 581 ARG C C 1
ATOM 1686 O O . ARG A 1 215 ? 111.854 -54.776 5.401 1.00 33.19 581 ARG C O 1
ATOM 1694 N N . TYR A 1 216 ? 111.426 -56.921 4.877 1.00 29.49 582 TYR C N 1
ATOM 1695 C CA . TYR A 1 216 ? 110.566 -57.112 6.039 1.00 33.24 582 TYR C CA 1
ATOM 1696 C C . TYR A 1 216 ? 111.416 -56.978 7.313 1.00 36.70 582 TYR C C 1
ATOM 1697 O O . TYR A 1 216 ? 110.961 -56.401 8.295 1.00 38.95 582 TYR C O 1
ATOM 1706 N N . ALA A 1 217 ? 112.623 -57.548 7.306 1.00 32.77 583 ALA C N 1
ATOM 1707 C CA . ALA A 1 217 ? 113.524 -57.467 8.460 1.00 30.19 583 ALA C CA 1
ATOM 1708 C C . ALA A 1 217 ? 113.828 -56.027 8.817 1.00 30.57 583 ALA C C 1
ATOM 1709 O O . ALA A 1 217 ? 113.946 -55.703 9.984 1.00 28.95 583 ALA C O 1
ATOM 1711 N N . ARG A 1 218 ? 114.057 -55.175 7.824 1.00 33.63 584 ARG C N 1
ATOM 1712 C CA . ARG A 1 218 ? 114.280 -53.780 8.151 1.00 30.20 584 ARG C CA 1
ATOM 1713 C C . ARG A 1 218 ? 113.144 -53.123 8.868 1.00 28.76 584 ARG C C 1
ATOM 1714 O O . ARG A 1 218 ? 113.349 -52.426 9.846 1.00 30.19 584 ARG C O 1
ATOM 1722 N N . THR A 1 219 ? 111.932 -53.366 8.397 1.00 35.24 585 THR C N 1
ATOM 1723 C CA . THR A 1 219 ? 110.793 -52.750 9.040 1.00 35.85 585 THR C CA 1
ATOM 1724 C C . THR A 1 219 ? 110.610 -53.281 10.450 1.00 32.93 585 THR C C 1
ATOM 1725 O O . THR A 1 219 ? 110.301 -52.514 11.343 1.00 33.51 585 THR C O 1
ATOM 1729 N N . MET A 1 220 ? 110.913 -54.563 10.659 1.00 29.62 586 MET C N 1
ATOM 1730 C CA . MET A 1 220 ? 110.809 -55.169 11.980 1.00 31.89 586 MET C CA 1
ATOM 1731 C C . MET A 1 220 ? 111.869 -54.685 12.961 1.00 35.10 586 MET C C 1
ATOM 1732 O O . MET A 1 220 ? 111.566 -54.487 14.135 1.00 27.12 586 MET C O 1
ATOM 1737 N N . VAL A 1 221 ? 113.092 -54.470 12.458 1.00 32.51 587 VAL C N 1
ATOM 1738 C CA . VAL A 1 221 ? 114.193 -53.964 13.265 1.00 33.22 587 VAL C CA 1
ATOM 1739 C C . VAL A 1 221 ? 113.912 -52.518 13.632 1.00 34.29 587 VAL C C 1
ATOM 1740 O O . VAL A 1 221 ? 114.185 -52.068 14.750 1.00 35.96 587 VAL C O 1
ATOM 1744 N N . ASP A 1 222 ? 113.350 -51.803 12.671 1.00 29.61 588 ASP C N 1
ATOM 1745 C CA . ASP A 1 222 ? 112.876 -50.447 12.875 1.00 38.50 588 ASP C CA 1
ATOM 1746 C C . ASP A 1 222 ? 111.825 -50.369 14.004 1.00 40.80 588 ASP C C 1
ATOM 1747 O O . ASP A 1 222 ? 111.775 -49.388 14.747 1.00 37.78 588 ASP C O 1
ATOM 1752 N N . LYS A 1 223 ? 110.939 -51.362 14.067 1.00 38.54 589 LYS C N 1
ATOM 1753 C CA . LYS A 1 223 ? 109.916 -51.407 15.109 1.00 34.72 589 LYS C CA 1
ATOM 1754 C C . LYS A 1 223 ? 110.604 -51.596 16.471 1.00 38.99 589 LYS C C 1
ATOM 1755 O O . LYS A 1 223 ? 110.215 -50.930 17.433 1.00 42.10 589 LYS C O 1
ATOM 1761 N N . LEU A 1 224 ? 111.637 -52.457 16.547 1.00 32.50 590 LEU C N 1
ATOM 1762 C CA . LEU A 1 224 ? 112.403 -52.673 17.798 1.00 37.20 590 LEU C CA 1
ATOM 1763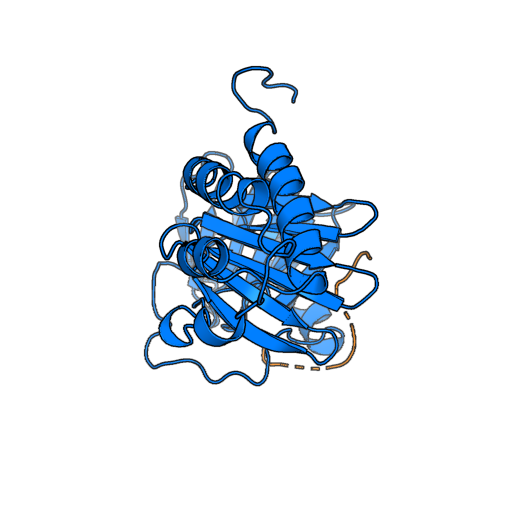 C C . LEU A 1 224 ? 113.076 -51.429 18.329 1.00 41.78 590 LEU C C 1
ATOM 1764 O O . LEU A 1 224 ? 113.038 -51.165 19.531 1.00 47.30 590 LEU C O 1
ATOM 1769 N N . LEU A 1 225 ? 113.721 -50.679 17.449 1.00 36.91 591 LEU C N 1
ATOM 1770 C CA . LEU A 1 225 ? 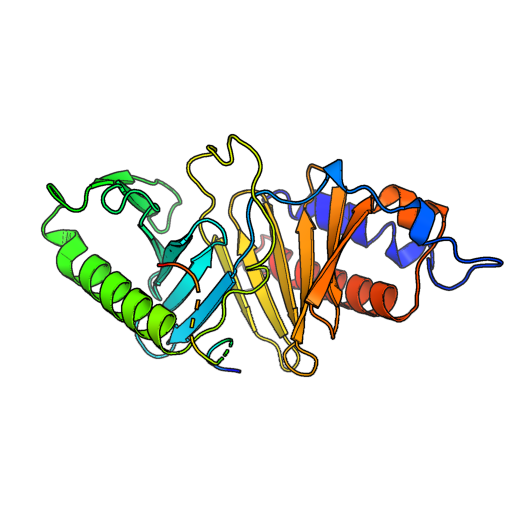114.414 -49.483 17.884 1.00 38.29 591 LEU C CA 1
ATOM 1771 C C . LEU A 1 225 ? 113.419 -48.457 18.411 1.00 40.82 591 LEU C C 1
ATOM 1772 O O . LEU A 1 225 ? 113.680 -47.801 19.411 1.00 53.27 591 LEU C O 1
ATOM 1777 N N . SER A 1 226 ? 112.271 -48.343 17.761 1.00 41.15 592 SER C N 1
ATOM 1778 C CA . SER A 1 226 ? 111.282 -47.340 18.135 1.00 42.46 592 SER C CA 1
ATOM 1779 C C . SER A 1 226 ? 110.433 -47.728 19.343 1.00 42.30 592 SER C C 1
ATOM 1780 O O . SER A 1 226 ? 109.655 -46.924 19.847 1.00 40.36 592 SER C O 1
ATOM 1783 N N . SER A 1 227 ? 110.604 -48.957 19.811 1.00 45.96 593 SER C N 1
ATOM 1784 C CA . SER A 1 227 ? 109.857 -49.461 20.948 1.00 36.85 593 SER C CA 1
ATOM 1785 C C . SER A 1 227 ? 110.460 -48.864 22.196 1.00 45.02 593 SER C C 1
ATOM 1786 O O . SER A 1 227 ? 111.644 -49.105 22.498 1.00 49.02 593 SER C O 1
ATOM 1789 N N . ARG A 1 228 ? 109.653 -48.060 22.895 1.00 45.10 594 ARG C N 1
ATOM 1790 C CA . ARG A 1 228 ? 110.043 -47.426 24.162 1.00 42.76 594 ARG C CA 1
ATOM 1791 C C . ARG A 1 228 ? 111.307 -46.554 24.021 1.00 44.02 594 ARG C C 1
ATOM 1792 O O . ARG A 1 228 ? 111.999 -46.277 25.014 1.00 38.58 594 ARG C O 1
ATOM 1800 N N . SER A 1 229 ? 111.589 -46.122 22.790 1.00 40.47 595 SER C N 1
ATOM 1801 C CA . SER A 1 229 ? 112.743 -45.280 22.491 1.00 42.14 595 SER C CA 1
ATOM 1802 C C . SER A 1 229 ? 112.561 -43.895 23.084 1.00 42.87 595 SER C C 1
ATOM 1803 O O . SER A 1 229 ? 111.573 -43.634 23.774 1.00 45.47 595 SER C O 1
ATOM 1806 N N . ALA A 1 230 ? 113.491 -42.995 22.788 1.00 38.23 596 ALA C N 1
ATOM 1807 C CA . ALA A 1 230 ? 113.507 -41.693 23.453 1.00 38.54 596 ALA C CA 1
ATOM 1808 C C . ALA A 1 230 ? 112.534 -40.697 22.836 1.00 42.43 596 ALA C C 1
ATOM 1809 O O . ALA A 1 230 ? 112.044 -39.813 23.532 1.00 55.35 596 ALA C O 1
ATOM 1811 N N . SER A 1 231 ? 112.258 -40.838 21.541 1.00 41.45 597 SER C N 1
ATOM 1812 C CA . SER A 1 231 ? 111.242 -40.019 20.881 1.00 45.57 597 SER C CA 1
ATOM 1813 C C . SER A 1 231 ? 109.855 -40.167 21.521 1.00 42.16 597 SER C C 1
ATOM 1814 O O . SER A 1 231 ? 109.070 -39.218 21.558 1.00 51.63 597 SER C O 1
ATOM 1817 N N . ASN A 1 232 ? 109.559 -41.366 22.011 1.00 36.49 598 ASN C N 1
ATOM 1818 C CA . ASN A 1 232 ? 108.254 -41.668 22.599 1.00 40.91 598 ASN C CA 1
ATOM 1819 C C . ASN A 1 232 ? 108.413 -42.872 23.509 1.00 36.20 598 ASN C C 1
ATOM 1820 O O . ASN A 1 232 ? 108.393 -44.003 23.048 1.00 38.42 598 ASN C O 1
ATOM 1825 N N . ARG A 1 233 ? 108.615 -42.628 24.799 1.00 35.80 599 ARG C N 1
ATOM 1826 C CA . ARG A 1 233 ? 108.802 -43.726 25.750 1.00 42.05 599 ARG C CA 1
ATOM 1827 C C . ARG A 1 233 ? 107.531 -44.573 25.919 1.00 35.59 599 ARG C C 1
ATOM 1828 O O . ARG A 1 233 ? 107.596 -45.692 26.430 1.00 36.22 599 ARG C O 1
ATOM 1836 N N . LEU A 1 234 ? 106.386 -44.056 25.476 1.00 35.28 600 LEU C N 1
ATOM 1837 C CA . LEU A 1 234 ? 105.136 -44.836 25.484 1.00 41.57 600 LEU C CA 1
ATOM 1838 C C . LEU A 1 234 ? 104.944 -45.652 24.200 1.00 38.99 600 LEU C C 1
ATOM 1839 O O . LEU A 1 234 ? 103.992 -46.426 24.117 1.00 34.18 600 LEU C O 1
ATOM 1844 N N . LYS A 1 235 ? 105.836 -45.411 23.225 1.00 44.59 601 LYS C N 1
ATOM 1845 C CA . LYS A 1 235 ? 106.108 -46.172 21.971 1.00 38.46 601 LYS C CA 1
ATOM 1846 C C . LYS A 1 235 ? 105.639 -45.451 20.710 1.00 43.18 601 LYS C C 1
ATOM 1847 O O . LYS A 1 235 ? 105.876 -45.919 19.586 1.00 35.66 601 LYS C O 1
ATOM 1853 N N . LEU B 2 3 ? 101.245 -70.666 15.545 1.00 42.84 148 LEU D N 1
ATOM 1854 C CA . LEU B 2 3 ? 101.052 -69.233 15.767 1.00 41.94 148 LEU D CA 1
ATOM 1855 C C . LEU B 2 3 ? 101.163 -68.842 17.260 1.00 39.35 148 LEU D C 1
ATOM 1856 O O . LEU B 2 3 ? 101.528 -67.701 17.584 1.00 39.96 148 LEU D O 1
ATOM 1861 N N . VAL B 2 4 ? 100.891 -69.785 18.166 1.00 35.06 149 VAL D N 1
ATOM 1862 C CA . VAL B 2 4 ? 101.097 -69.561 19.620 1.00 35.39 149 VAL D CA 1
ATOM 1863 C C . VAL B 2 4 ? 102.182 -70.504 20.188 1.00 26.75 149 VAL D C 1
ATOM 1864 O O . VAL B 2 4 ? 102.837 -70.214 21.186 1.00 19.48 149 VAL D O 1
ATOM 1868 N N . THR B 2 5 ? 102.397 -71.633 19.540 1.00 21.64 150 THR D N 1
ATOM 1869 C CA . THR B 2 5 ? 103.664 -72.291 19.738 1.00 25.90 150 THR D CA 1
ATOM 1870 C C . THR B 2 5 ? 104.400 -72.351 18.397 1.00 29.05 150 THR D C 1
ATOM 1871 O O . THR B 2 5 ? 103.864 -71.997 17.349 1.00 34.05 150 THR D O 1
ATOM 1875 N N . SER B 2 6 ? 105.650 -72.755 18.423 1.00 23.46 151 SER D N 1
ATOM 1876 C CA . SER B 2 6 ? 106.348 -72.879 17.177 1.00 23.12 151 SER D CA 1
ATOM 1877 C C . SER B 2 6 ? 106.012 -74.220 16.560 1.00 22.64 151 SER D C 1
ATOM 1878 O O . SER B 2 6 ? 105.101 -74.901 16.995 1.00 23.80 151 SER D O 1
ATOM 1892 N N . ILE B 2 8 ? 105.517 -77.896 15.433 1.00 29.99 153 ILE D N 1
ATOM 1893 C CA . ILE B 2 8 ? 105.322 -79.104 16.208 1.00 33.65 153 ILE D CA 1
ATOM 1894 C C . ILE B 2 8 ? 106.003 -80.344 15.643 1.00 32.25 153 ILE D C 1
ATOM 1895 O O . ILE B 2 8 ? 106.475 -80.342 14.513 1.00 36.76 153 ILE D O 1
ATOM 1900 N N . LYS B 2 9 ? 106.049 -81.356 16.513 1.00 38.57 154 LYS D N 1
ATOM 1901 C CA . LYS B 2 9 ? 106.306 -82.786 16.285 1.00 36.79 154 LYS D CA 1
ATOM 1902 C C . LYS B 2 9 ? 107.633 -83.200 16.930 1.00 44.17 154 LYS D C 1
ATOM 1903 O O . LYS B 2 9 ? 108.698 -82.708 16.567 1.00 51.03 154 LYS D O 1
ATOM 1909 N N . THR B 2 10 ? 107.541 -84.096 17.908 1.00 48.89 155 THR D N 1
ATOM 1910 C CA . THR B 2 10 ? 108.703 -84.669 18.587 1.00 49.73 155 THR D CA 1
ATOM 1911 C C . THR B 2 10 ? 109.590 -83.594 19.200 1.00 48.18 155 THR D C 1
ATOM 1912 O O . THR B 2 10 ? 109.914 -83.653 20.386 1.00 55.35 155 THR D O 1
ATOM 1916 N N . ASP B 2 12 ? 114.417 -83.234 19.943 1.00 67.80 157 ASP D N 1
ATOM 1917 C CA . ASP B 2 12 ? 115.775 -82.699 20.037 1.00 59.57 157 ASP D CA 1
ATOM 1918 C C . ASP B 2 12 ? 115.868 -81.500 20.978 1.00 57.25 157 ASP D C 1
ATOM 1919 O O . ASP B 2 12 ? 115.052 -80.577 20.864 1.00 70.51 157 ASP D O 1
ATOM 1924 N N . VAL B 2 13 ? 116.806 -81.497 21.925 1.00 52.20 158 VAL D N 1
ATOM 1925 C CA . VAL B 2 13 ? 117.502 -82.672 22.443 1.00 55.79 158 VAL D CA 1
ATOM 1926 C C . VAL B 2 13 ? 117.771 -82.289 23.928 1.00 59.19 158 VAL D C 1
ATOM 1927 O O . VAL B 2 13 ? 118.905 -82.353 24.420 1.00 71.13 158 VAL D O 1
ATOM 1931 N N . VAL B 2 14 ? 116.677 -81.859 24.583 1.00 48.78 159 VAL D N 1
ATOM 1932 C CA . VAL B 2 14 ? 116.513 -81.480 26.016 1.00 60.08 159 VAL D CA 1
ATOM 1933 C C . VAL B 2 14 ? 116.435 -79.961 26.268 1.00 57.19 159 VAL D C 1
ATOM 1934 O O . VAL B 2 14 ? 117.158 -79.149 25.688 1.00 62.78 159 VAL D O 1
#